Protein AF-D1YG85-F1 (afdb_monomer)

Sequence (231 aa):
MQYRIYQIDQQIPNYRRTKFLIPDICPNCGKINNPQSSIEGHTHYSGFKIIYMRHHCPSCQKDHWSIQKVFPDSDDSDPQLLTYTPSSSLRQFEKRISDFSPRFVDMYHQAEQAENNGNIELAGIGYRAAEEILIKDFAVKFSSDDVEKVSKYTLNSAIGHYFKDSDALGVSADVVRINGNDYAHWNRPQNFDTNQKLQELKAYLDIFISQINVKLMIKNPPVSRNHKSNK

Solvent-accessible surface area (backbone atoms only — not comparable to full-atom values): 12910 Å² total; per-residue (Å²): 138,66,64,44,81,43,75,49,84,42,97,43,91,62,32,35,74,32,53,40,77,44,56,44,43,30,29,85,69,43,43,83,41,77,48,59,70,48,77,79,47,73,50,83,52,96,78,34,33,40,38,37,32,43,30,40,30,79,88,74,78,46,76,35,36,38,35,31,41,34,41,36,68,90,45,92,61,76,53,43,78,75,47,51,40,58,75,48,51,48,86,80,70,59,67,67,54,44,73,70,35,52,66,25,51,53,36,35,47,53,12,51,50,28,41,66,71,67,38,53,49,59,15,33,39,26,44,34,53,15,50,49,44,45,52,49,52,49,41,48,73,73,49,95,52,51,65,72,62,56,66,72,44,50,66,69,54,42,42,61,66,78,24,67,94,33,66,73,49,30,54,20,47,47,48,20,53,53,52,20,44,54,49,73,44,89,85,60,65,95,82,67,51,70,64,63,46,45,53,52,26,50,54,28,44,50,50,30,54,51,53,51,50,50,52,56,44,68,77,57,57,98,68,82,85,82,78,77,76,83,126

Structure (mmCIF, N/CA/C/O backbone):
data_AF-D1YG85-F1
#
_entry.id   AF-D1YG85-F1
#
loop_
_atom_site.group_PDB
_atom_site.id
_atom_site.type_symbol
_atom_site.label_atom_id
_atom_site.label_alt_id
_atom_site.label_comp_id
_atom_site.label_asym_id
_atom_site.label_entity_id
_atom_site.label_seq_id
_atom_site.pdbx_PDB_ins_code
_atom_site.Cartn_x
_atom_site.Cartn_y
_atom_site.Cartn_z
_atom_site.occupancy
_atom_site.B_iso_or_equiv
_atom_site.auth_seq_id
_atom_site.auth_comp_id
_atom_site.auth_asym_id
_atom_site.auth_atom_id
_atom_site.pdbx_PDB_model_num
ATOM 1 N N . MET A 1 1 ? 12.802 -1.183 -6.375 1.00 54.94 1 MET A N 1
ATOM 2 C CA . MET A 1 1 ? 12.524 -2.632 -6.480 1.00 54.94 1 MET A CA 1
ATOM 3 C C . MET A 1 1 ? 13.832 -3.346 -6.793 1.00 54.94 1 MET A C 1
ATOM 5 O O . MET A 1 1 ? 14.577 -2.832 -7.617 1.00 54.94 1 MET A O 1
ATOM 9 N N . GLN A 1 2 ? 14.153 -4.433 -6.086 1.00 65.19 2 GLN A N 1
ATOM 10 C CA . GLN A 1 2 ? 15.345 -5.248 -6.357 1.00 65.19 2 GLN A CA 1
ATOM 11 C C . GLN A 1 2 ? 15.004 -6.327 -7.398 1.00 65.19 2 GLN A C 1
ATOM 13 O O . GLN A 1 2 ? 13.880 -6.844 -7.419 1.00 65.19 2 GLN A O 1
ATOM 18 N N . TYR A 1 3 ? 15.955 -6.609 -8.286 1.00 75.56 3 TYR A N 1
ATOM 19 C CA . TYR A 1 3 ? 15.836 -7.611 -9.340 1.00 75.56 3 TYR A CA 1
ATOM 20 C C . TYR A 1 3 ? 17.088 -8.481 -9.345 1.00 75.56 3 TYR A C 1
ATOM 22 O O . TYR A 1 3 ? 18.191 -7.993 -9.086 1.00 75.56 3 TYR A O 1
ATOM 30 N N . ARG A 1 4 ? 16.929 -9.744 -9.743 1.00 76.62 4 ARG A N 1
ATOM 31 C CA . ARG A 1 4 ? 18.048 -10.636 -10.060 1.00 76.62 4 ARG A CA 1
ATOM 32 C C . ARG A 1 4 ? 18.248 -10.730 -11.559 1.00 76.62 4 ARG A C 1
ATOM 34 O O . ARG A 1 4 ? 17.283 -10.808 -12.321 1.00 76.62 4 ARG A O 1
ATOM 41 N N . ILE A 1 5 ? 19.517 -10.773 -11.948 1.00 75.31 5 ILE A N 1
ATOM 42 C CA . ILE A 1 5 ? 19.931 -11.072 -13.311 1.00 75.31 5 ILE A CA 1
ATOM 43 C C . ILE A 1 5 ? 19.952 -12.592 -13.475 1.00 75.31 5 ILE A C 1
ATOM 45 O O . ILE A 1 5 ? 20.706 -13.284 -12.794 1.00 75.31 5 ILE A O 1
ATOM 49 N N . TYR A 1 6 ? 19.141 -13.100 -14.394 1.00 71.75 6 TYR A N 1
ATOM 50 C CA . TYR A 1 6 ? 19.152 -14.495 -14.818 1.00 71.75 6 TYR A CA 1
ATOM 51 C C . TYR A 1 6 ? 19.688 -14.580 -16.239 1.00 71.75 6 TYR A C 1
ATOM 53 O O . TYR A 1 6 ? 19.194 -13.889 -17.124 1.00 71.75 6 TYR A O 1
ATOM 61 N N . GLN A 1 7 ? 20.674 -15.440 -16.475 1.00 64.06 7 GLN A N 1
ATOM 62 C CA . GLN A 1 7 ? 21.086 -15.786 -17.830 1.00 64.06 7 GLN A CA 1
ATOM 63 C C . GLN A 1 7 ? 20.310 -17.028 -18.258 1.00 64.06 7 GLN A C 1
ATOM 65 O O . GLN A 1 7 ? 20.348 -18.050 -17.573 1.00 64.06 7 GLN A O 1
ATOM 70 N N . ILE A 1 8 ? 19.583 -16.925 -19.366 1.00 65.38 8 ILE A N 1
ATOM 71 C CA . ILE A 1 8 ? 18.883 -18.063 -19.962 1.00 65.38 8 ILE A CA 1
ATOM 72 C C . ILE A 1 8 ? 19.527 -18.306 -21.317 1.00 65.38 8 ILE A C 1
ATOM 74 O O . ILE A 1 8 ? 19.530 -17.411 -22.163 1.00 65.38 8 ILE A O 1
ATOM 78 N N . ASP A 1 9 ? 20.053 -19.513 -21.519 1.00 59.09 9 ASP A N 1
ATOM 79 C CA . ASP A 1 9 ? 20.598 -19.898 -22.814 1.00 59.09 9 ASP A CA 1
ATOM 80 C C . ASP A 1 9 ? 19.460 -20.028 -23.826 1.00 59.09 9 ASP A C 1
ATOM 82 O O . ASP A 1 9 ? 18.568 -20.871 -23.701 1.00 59.09 9 ASP A O 1
ATOM 86 N N . GLN A 1 10 ? 19.477 -19.160 -24.833 1.00 63.84 10 GLN A N 1
ATOM 87 C CA . GLN A 1 10 ? 18.454 -19.146 -25.870 1.00 63.84 10 GLN A CA 1
ATOM 88 C C . GLN A 1 10 ? 18.936 -19.804 -27.153 1.00 63.84 10 GLN A C 1
ATOM 90 O O . GLN A 1 10 ? 20.078 -19.633 -27.580 1.00 63.84 10 GLN A O 1
ATOM 95 N N . GLN A 1 11 ? 18.005 -20.426 -27.875 1.00 62.31 11 GLN A N 1
ATOM 96 C CA . GLN A 1 11 ? 18.212 -20.820 -29.271 1.00 62.31 11 GLN A CA 1
ATOM 97 C C . GLN A 1 11 ? 17.954 -19.658 -30.251 1.00 62.31 11 GLN A C 1
ATOM 99 O O . GLN A 1 11 ? 17.490 -19.870 -31.368 1.00 62.31 11 GLN A O 1
ATOM 104 N N . ILE A 1 12 ? 18.234 -18.413 -29.849 1.00 64.12 12 ILE A N 1
ATOM 105 C CA . ILE A 1 12 ? 18.092 -17.233 -30.709 1.00 64.12 12 ILE A CA 1
ATOM 106 C C . ILE A 1 12 ? 19.484 -16.815 -31.218 1.00 64.12 12 ILE A C 1
ATOM 108 O O . ILE A 1 12 ? 20.363 -16.511 -30.407 1.00 64.12 12 ILE A O 1
ATOM 112 N N . PRO A 1 13 ? 19.725 -16.776 -32.546 1.00 65.38 13 PRO A N 1
ATOM 113 C CA . PRO A 1 13 ? 20.991 -16.299 -33.105 1.00 65.38 13 PRO A CA 1
ATOM 114 C C . PRO A 1 13 ? 21.326 -14.881 -32.617 1.00 65.38 13 PRO A C 1
ATOM 116 O O . PRO A 1 13 ? 20.460 -14.008 -32.648 1.00 65.38 13 PRO A O 1
ATOM 119 N N . ASN A 1 14 ? 22.573 -14.665 -32.183 1.00 71.12 14 ASN A N 1
ATOM 120 C CA . ASN A 1 14 ? 23.110 -13.417 -31.608 1.00 71.12 14 ASN A CA 1
ATOM 121 C C . ASN A 1 14 ? 22.536 -12.989 -30.243 1.00 71.12 14 ASN A C 1
ATOM 123 O O . ASN A 1 14 ? 22.836 -11.888 -29.802 1.00 71.12 14 ASN A O 1
ATOM 127 N N . TYR A 1 15 ? 21.718 -13.819 -29.592 1.00 76.38 15 TYR A N 1
ATOM 128 C CA . TYR A 1 15 ? 21.115 -13.551 -28.275 1.00 76.38 15 TYR A CA 1
ATOM 129 C C . TYR A 1 15 ? 21.233 -14.784 -27.361 1.00 76.38 15 TYR A C 1
ATOM 131 O O . TYR A 1 15 ? 20.365 -15.062 -26.530 1.00 76.38 15 TYR A O 1
ATOM 139 N N . ARG A 1 16 ? 22.282 -15.591 -27.546 1.00 69.81 16 ARG A N 1
ATOM 140 C CA . ARG A 1 16 ? 22.412 -16.891 -26.878 1.00 69.81 16 ARG A CA 1
ATOM 141 C C . ARG A 1 16 ? 22.640 -16.736 -25.384 1.00 69.81 16 ARG A C 1
ATOM 143 O O . ARG A 1 16 ? 22.150 -17.570 -24.639 1.00 69.81 16 ARG A O 1
ATOM 150 N N . ARG A 1 17 ? 23.329 -15.674 -24.954 1.00 71.69 17 ARG A N 1
ATOM 151 C CA . ARG A 1 17 ? 23.658 -15.389 -23.548 1.00 71.69 17 ARG A CA 1
ATOM 152 C C . ARG A 1 17 ? 22.824 -14.233 -2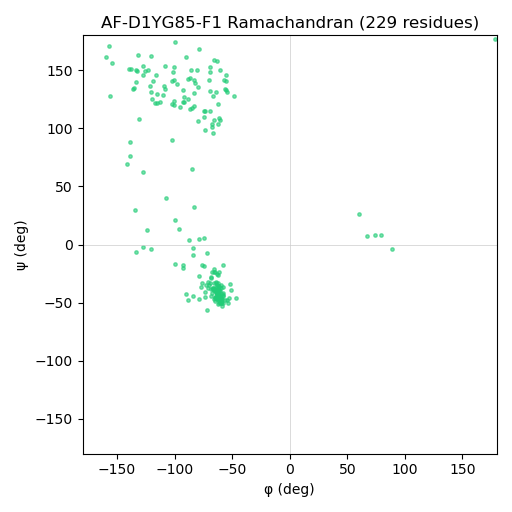3.001 1.00 71.69 17 ARG A C 1
ATOM 154 O O . ARG A 1 17 ? 23.319 -13.390 -22.255 1.00 71.69 17 ARG A O 1
ATOM 161 N N . THR A 1 18 ? 21.545 -14.184 -23.371 1.00 73.94 18 THR A N 1
ATOM 162 C CA . THR A 1 18 ? 20.678 -13.085 -22.945 1.00 73.94 18 THR A CA 1
ATOM 163 C C . THR A 1 18 ? 20.448 -13.123 -21.436 1.00 73.94 18 THR A C 1
ATOM 165 O O . THR A 1 18 ? 20.029 -14.133 -20.862 1.00 73.94 18 THR A O 1
ATOM 168 N N . LYS A 1 19 ? 20.709 -11.983 -20.800 1.00 82.50 19 LYS A N 1
ATOM 169 C CA . LYS A 1 19 ? 20.377 -11.704 -19.406 1.00 82.50 19 LYS A CA 1
ATOM 170 C C . LYS A 1 19 ? 18.948 -11.163 -19.301 1.00 82.50 19 LYS A C 1
ATOM 172 O O . LYS A 1 19 ? 18.522 -10.363 -20.130 1.00 82.50 19 LYS A O 1
ATOM 177 N N . PHE A 1 20 ? 18.249 -11.542 -18.240 1.00 86.44 20 PHE A N 1
ATOM 178 C CA . PHE A 1 20 ? 16.895 -11.107 -17.904 1.00 86.44 20 PHE A CA 1
ATOM 179 C C . PHE A 1 20 ? 16.838 -10.577 -16.482 1.00 86.44 20 PHE A C 1
ATOM 181 O O . PHE A 1 20 ? 17.497 -11.106 -15.590 1.00 86.44 20 PHE A O 1
ATOM 188 N N . LEU A 1 21 ? 16.000 -9.572 -16.265 1.00 88.75 21 LEU A N 1
ATOM 189 C CA . LEU A 1 21 ? 15.676 -9.033 -14.954 1.00 88.75 21 LEU A CA 1
ATOM 190 C C . LEU A 1 21 ? 14.393 -9.683 -14.444 1.00 88.75 21 LEU A C 1
ATOM 192 O O . LEU A 1 21 ? 13.332 -9.542 -15.050 1.00 88.75 21 LEU A O 1
ATOM 196 N N . ILE A 1 22 ? 14.477 -10.391 -13.322 1.00 88.00 22 ILE A N 1
ATOM 197 C CA . ILE A 1 22 ? 13.309 -10.980 -12.655 1.00 88.00 22 ILE A CA 1
ATOM 198 C C . ILE A 1 22 ? 13.142 -10.307 -11.285 1.00 88.00 22 ILE A C 1
ATOM 200 O O . ILE A 1 22 ? 14.122 -10.237 -10.538 1.0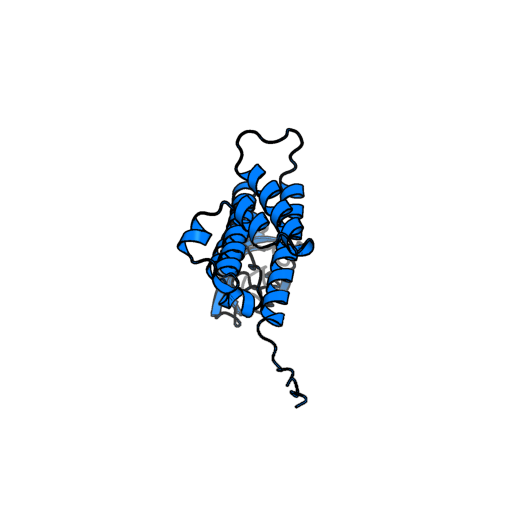0 88.00 22 ILE A O 1
ATOM 204 N N . PRO A 1 23 ? 11.937 -9.807 -10.933 1.00 84.38 23 PRO A N 1
ATOM 205 C CA . PRO A 1 23 ? 11.672 -9.231 -9.613 1.00 84.38 23 PRO A CA 1
ATOM 206 C C . PRO A 1 23 ? 11.985 -10.217 -8.491 1.00 84.38 23 PRO A C 1
ATOM 208 O O . PRO A 1 23 ? 11.535 -11.359 -8.560 1.00 84.38 23 PRO A O 1
ATOM 211 N N . ASP A 1 24 ? 12.688 -9.765 -7.448 1.00 85.88 24 ASP A N 1
ATOM 212 C CA . ASP A 1 24 ? 13.032 -10.578 -6.267 1.00 85.88 24 ASP A CA 1
ATOM 213 C C . ASP A 1 24 ? 11.823 -10.994 -5.432 1.00 85.88 24 ASP A C 1
ATOM 215 O O . ASP A 1 24 ? 11.872 -11.972 -4.687 1.00 85.88 24 ASP A O 1
ATOM 219 N N . ILE A 1 25 ? 10.735 -10.237 -5.545 1.00 85.12 25 ILE A N 1
ATOM 220 C CA . ILE A 1 25 ? 9.479 -10.464 -4.847 1.00 85.12 25 ILE A CA 1
ATOM 221 C C . ILE A 1 25 ? 8.387 -10.661 -5.892 1.00 85.12 25 ILE A C 1
ATOM 223 O O . ILE A 1 25 ? 8.276 -9.885 -6.840 1.00 85.12 25 ILE A O 1
ATOM 227 N N . CYS A 1 26 ? 7.588 -11.715 -5.728 1.00 86.38 26 CYS A N 1
ATOM 228 C CA . CYS A 1 26 ? 6.493 -12.019 -6.629 1.00 86.38 26 CYS A CA 1
ATOM 229 C C . CYS A 1 26 ? 5.486 -10.864 -6.591 1.00 86.38 26 CYS A C 1
ATOM 231 O O . CYS A 1 26 ? 4.910 -10.608 -5.526 1.00 86.38 26 CYS A O 1
ATOM 233 N N . PRO A 1 27 ? 5.202 -10.217 -7.731 1.00 83.38 27 PRO A N 1
ATOM 234 C CA . PRO A 1 27 ? 4.259 -9.111 -7.752 1.00 83.38 27 PRO A CA 1
ATOM 235 C C . PRO A 1 27 ? 2.829 -9.541 -7.389 1.00 83.38 27 PRO A C 1
ATOM 237 O O . PRO A 1 27 ? 2.056 -8.752 -6.875 1.00 83.38 27 PRO A O 1
ATOM 240 N N . ASN A 1 28 ? 2.465 -10.813 -7.571 1.00 82.75 28 ASN A N 1
ATOM 241 C CA . ASN A 1 28 ? 1.125 -11.288 -7.212 1.00 82.75 28 ASN A CA 1
ATOM 242 C C . ASN A 1 28 ? 0.903 -11.483 -5.708 1.00 82.75 28 ASN A C 1
ATOM 244 O O . ASN A 1 28 ? -0.229 -11.376 -5.245 1.00 82.75 28 ASN A O 1
ATOM 248 N N . CYS A 1 29 ? 1.930 -11.885 -4.955 1.00 78.94 29 CYS A N 1
ATOM 249 C CA . CYS A 1 29 ? 1.730 -12.343 -3.576 1.00 78.94 29 CYS A CA 1
ATOM 250 C C . CYS A 1 29 ? 2.697 -11.762 -2.554 1.00 78.94 29 CYS A C 1
ATOM 252 O O . CYS A 1 29 ? 2.527 -12.044 -1.375 1.00 78.94 29 CYS A O 1
ATOM 254 N N . GLY A 1 30 ? 3.718 -11.008 -2.962 1.00 76.19 30 GLY A N 1
ATOM 255 C CA . GLY A 1 30 ? 4.657 -10.376 -2.034 1.00 76.19 30 GLY A CA 1
ATOM 256 C C . GLY A 1 30 ? 5.667 -11.318 -1.368 1.00 76.19 30 GLY A C 1
ATOM 257 O O . GLY A 1 30 ? 6.380 -10.898 -0.465 1.00 76.19 30 GLY A O 1
ATOM 258 N N . LYS A 1 31 ? 5.752 -12.590 -1.784 1.00 81.19 31 LYS A N 1
ATOM 259 C CA . LYS A 1 31 ? 6.766 -13.550 -1.301 1.00 81.19 31 LYS A CA 1
ATOM 260 C C . LYS A 1 31 ? 8.024 -13.505 -2.166 1.00 81.19 31 LYS A C 1
ATOM 262 O O . LYS A 1 31 ? 7.950 -13.076 -3.314 1.00 81.19 31 LYS A O 1
ATOM 267 N N . ILE A 1 32 ? 9.145 -14.014 -1.644 1.00 84.94 32 ILE A N 1
ATOM 268 C CA . ILE A 1 32 ? 10.381 -14.218 -2.422 1.00 84.94 32 ILE A CA 1
ATOM 269 C C . ILE A 1 32 ? 10.046 -14.941 -3.728 1.00 84.94 32 ILE A C 1
ATOM 271 O O . ILE A 1 32 ? 9.379 -15.978 -3.729 1.00 84.94 32 ILE A O 1
ATOM 275 N N . ASN A 1 33 ? 10.493 -14.365 -4.835 1.00 86.31 33 ASN A N 1
ATOM 276 C CA . ASN A 1 33 ? 10.203 -14.843 -6.166 1.00 86.31 33 ASN A CA 1
ATOM 277 C C . ASN A 1 33 ? 11.284 -15.816 -6.628 1.00 86.31 33 ASN A C 1
ATOM 279 O O . ASN A 1 33 ? 12.471 -15.499 -6.634 1.00 86.31 33 ASN A O 1
ATOM 283 N N . ASN A 1 34 ? 10.854 -16.993 -7.062 1.00 89.31 34 ASN A N 1
ATOM 284 C CA . ASN A 1 34 ? 11.683 -17.912 -7.831 1.00 89.31 34 ASN A CA 1
ATOM 285 C C . ASN A 1 34 ? 10.800 -18.564 -8.903 1.00 89.31 34 ASN A C 1
ATOM 287 O O . ASN A 1 34 ? 10.391 -19.719 -8.744 1.00 89.31 34 ASN A O 1
ATOM 291 N N . PRO A 1 35 ? 10.365 -17.787 -9.910 1.00 91.50 35 PRO A N 1
ATOM 292 C CA . PRO A 1 35 ? 9.325 -18.223 -10.820 1.00 91.50 35 PRO A CA 1
ATOM 293 C C . PRO A 1 35 ? 9.881 -19.141 -11.909 1.00 91.50 35 PRO A C 1
ATOM 295 O O . PRO A 1 35 ? 11.011 -18.975 -12.374 1.00 91.50 35 PRO A O 1
ATOM 298 N N . GLN A 1 36 ? 9.044 -20.056 -12.395 1.00 93.00 36 GLN A N 1
ATOM 299 C CA . GLN A 1 36 ? 9.308 -20.732 -13.665 1.00 93.00 36 GLN A CA 1
ATOM 300 C C . GLN A 1 36 ? 9.037 -19.735 -14.791 1.00 93.00 36 GLN A C 1
ATOM 302 O O . GLN A 1 36 ? 7.909 -19.270 -14.947 1.00 93.00 36 GLN A O 1
ATOM 307 N N . SER A 1 37 ? 10.078 -19.357 -15.530 1.00 91.75 37 SER A N 1
ATOM 308 C CA . SER A 1 37 ? 9.998 -18.277 -16.516 1.00 91.75 37 SER A CA 1
ATOM 309 C C . SER A 1 37 ? 10.063 -18.813 -17.940 1.00 91.75 37 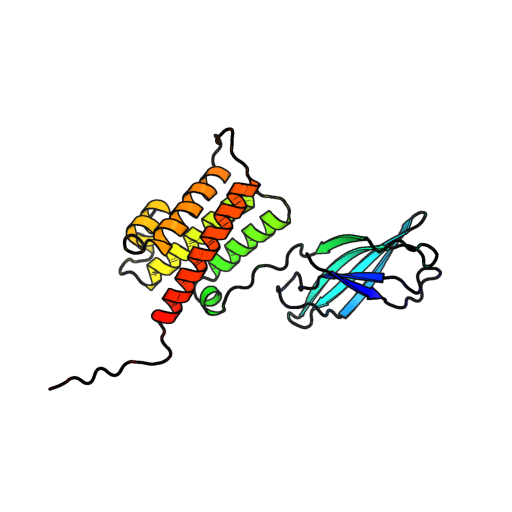SER A C 1
ATOM 311 O O . SER A 1 37 ? 10.901 -19.659 -18.246 1.00 91.75 37 SER A O 1
ATOM 313 N N . SER A 1 38 ? 9.207 -18.292 -18.813 1.00 90.88 38 SER A N 1
ATOM 314 C CA . SER A 1 38 ? 9.175 -18.612 -20.239 1.00 90.88 38 SER A CA 1
ATOM 315 C C . SER A 1 38 ? 9.068 -17.344 -21.078 1.00 90.88 38 SER A C 1
ATOM 317 O O . SER A 1 38 ? 8.533 -16.322 -20.647 1.00 90.88 38 SER A O 1
ATOM 319 N N . ILE A 1 39 ? 9.624 -17.402 -22.285 1.00 91.25 39 ILE A N 1
ATOM 320 C CA . ILE A 1 39 ? 9.503 -16.334 -23.274 1.00 91.25 39 ILE A CA 1
ATOM 321 C C . ILE A 1 39 ? 8.295 -16.651 -24.133 1.00 91.25 39 ILE A C 1
ATOM 323 O O . ILE A 1 39 ? 8.245 -17.705 -24.759 1.00 91.25 39 ILE A O 1
ATOM 327 N N . GLU A 1 40 ? 7.354 -15.722 -24.175 1.00 93.31 40 GLU A N 1
ATOM 328 C CA . GLU A 1 40 ? 6.101 -15.885 -24.912 1.00 93.31 40 GLU A CA 1
ATOM 329 C C . GLU A 1 40 ? 6.154 -15.176 -26.273 1.00 93.31 40 GLU A C 1
ATOM 331 O O . GLU A 1 40 ? 5.370 -15.469 -27.171 1.00 93.31 40 GLU A O 1
ATOM 336 N N . GLY A 1 41 ? 7.113 -14.264 -26.471 1.00 91.56 41 GLY A N 1
ATOM 337 C CA . GLY A 1 41 ? 7.349 -13.633 -27.766 1.00 91.56 41 GLY A CA 1
ATOM 338 C C . GLY A 1 41 ? 8.460 -12.589 -27.744 1.00 91.56 41 GLY A C 1
ATOM 339 O O . GLY A 1 41 ? 9.027 -12.276 -26.694 1.00 91.56 41 GLY A O 1
ATOM 340 N N . HIS A 1 42 ? 8.754 -12.023 -28.916 1.00 92.50 42 HIS A N 1
ATOM 341 C CA . HIS A 1 42 ? 9.685 -10.908 -29.041 1.00 92.50 42 HIS A CA 1
ATOM 342 C C . HIS A 1 42 ? 9.422 -10.034 -30.269 1.00 92.50 42 HIS A C 1
ATOM 344 O O . HIS A 1 42 ? 8.914 -10.510 -31.282 1.00 92.50 42 HIS A O 1
ATOM 350 N N . THR A 1 43 ? 9.866 -8.781 -30.194 1.00 93.12 43 THR A N 1
ATOM 351 C CA . THR A 1 43 ? 9.896 -7.827 -31.310 1.00 93.12 43 THR A CA 1
ATOM 352 C C . THR A 1 43 ? 11.330 -7.366 -31.545 1.00 93.12 43 THR A C 1
ATOM 354 O O . THR A 1 43 ? 12.071 -7.102 -30.594 1.00 93.12 43 THR A O 1
ATOM 357 N N . HIS A 1 44 ? 11.748 -7.294 -32.808 1.00 90.88 44 HIS A N 1
ATOM 358 C CA . HIS A 1 44 ? 13.108 -6.914 -33.183 1.00 90.88 44 HIS A CA 1
ATOM 359 C C . HIS A 1 44 ? 13.206 -5.439 -33.576 1.00 90.88 44 HIS A C 1
ATOM 361 O O . HIS A 1 44 ? 12.360 -4.928 -34.304 1.00 90.88 44 HIS A O 1
ATOM 367 N N . TYR A 1 45 ? 14.275 -4.789 -33.121 1.00 89.69 45 TYR A N 1
ATOM 368 C CA . TYR A 1 45 ? 14.632 -3.417 -33.455 1.00 89.69 45 TYR A CA 1
ATOM 369 C C . TYR A 1 45 ? 16.108 -3.352 -33.858 1.00 89.69 45 TYR A C 1
ATOM 371 O O . TYR A 1 45 ? 16.896 -4.249 -33.549 1.00 89.69 45 TYR A O 1
ATOM 379 N N . SER A 1 46 ? 16.504 -2.265 -34.522 1.00 87.56 46 SER A N 1
ATOM 380 C CA . SER A 1 46 ? 17.913 -2.024 -34.836 1.00 87.56 46 SER A CA 1
ATOM 381 C C . SER A 1 46 ? 18.726 -1.918 -33.540 1.00 87.56 46 SER A C 1
ATOM 383 O O . SER A 1 46 ? 18.588 -0.948 -32.797 1.00 87.56 46 SER A O 1
ATOM 385 N N . GLY A 1 47 ? 19.550 -2.931 -33.264 1.00 86.75 47 GLY A N 1
ATOM 386 C CA . GLY A 1 47 ? 20.447 -2.984 -32.104 1.00 86.75 47 GLY A CA 1
ATOM 387 C C . GLY A 1 47 ? 19.868 -3.594 -30.821 1.00 86.75 47 GLY A C 1
ATOM 388 O O . GLY A 1 47 ? 20.611 -3.743 -29.861 1.00 86.75 47 GLY A O 1
ATOM 389 N N . PHE A 1 48 ? 18.586 -3.976 -30.767 1.00 91.62 48 PHE A N 1
ATOM 390 C CA . PHE A 1 48 ? 18.010 -4.622 -29.576 1.00 91.62 48 PHE A CA 1
ATOM 391 C C . PHE A 1 48 ? 16.756 -5.452 -29.889 1.00 91.62 48 PHE A C 1
ATOM 393 O O . PHE A 1 48 ? 16.188 -5.402 -30.984 1.00 91.62 48 PHE A O 1
ATOM 400 N N . LYS A 1 49 ? 16.281 -6.212 -28.901 1.00 93.00 49 LYS A N 1
ATOM 401 C CA . LYS A 1 49 ? 14.970 -6.874 -28.921 1.00 93.00 49 LYS A CA 1
ATOM 402 C C . LYS A 1 49 ? 14.136 -6.456 -27.722 1.00 93.00 49 LYS A C 1
ATOM 404 O O . LYS A 1 49 ? 14.672 -6.172 -26.656 1.00 93.00 49 LYS A O 1
ATOM 409 N N . ILE A 1 50 ? 12.822 -6.452 -27.900 1.00 94.69 50 ILE A N 1
ATOM 410 C CA . ILE A 1 50 ? 11.862 -6.423 -26.797 1.00 94.69 50 ILE A CA 1
ATOM 411 C C . ILE A 1 50 ? 11.350 -7.847 -26.601 1.00 94.69 50 ILE A C 1
ATOM 413 O O . ILE A 1 50 ? 10.857 -8.442 -27.554 1.00 94.69 50 ILE A O 1
ATOM 417 N N . ILE A 1 51 ? 11.484 -8.390 -25.394 1.00 93.12 51 ILE A N 1
ATOM 418 C CA . ILE A 1 51 ? 11.060 -9.742 -25.016 1.00 93.12 51 ILE A CA 1
ATOM 419 C C . ILE A 1 51 ? 9.835 -9.649 -24.106 1.00 93.12 51 ILE A C 1
ATOM 421 O O . ILE A 1 51 ? 9.839 -8.867 -23.154 1.00 93.12 51 ILE A O 1
ATOM 425 N N . TYR A 1 52 ? 8.820 -10.470 -24.378 1.00 93.81 52 TYR A N 1
ATOM 426 C CA . TYR A 1 52 ? 7.652 -10.664 -23.517 1.00 93.81 52 TYR A CA 1
ATOM 427 C C . TYR A 1 52 ? 7.833 -11.965 -22.733 1.00 93.81 52 TYR A C 1
ATOM 429 O O . TYR A 1 52 ? 7.982 -13.035 -23.330 1.00 93.81 52 TYR A O 1
ATOM 437 N N . MET A 1 53 ? 7.843 -11.882 -21.406 1.00 93.00 53 MET A N 1
ATOM 438 C CA . MET A 1 53 ? 8.065 -13.028 -20.528 1.00 93.00 53 MET A CA 1
ATOM 439 C C . MET A 1 53 ? 6.867 -13.290 -19.630 1.00 93.00 53 MET A C 1
ATOM 441 O O . MET A 1 53 ? 6.284 -12.360 -19.066 1.00 93.00 53 MET A O 1
ATOM 445 N N . ARG A 1 54 ? 6.572 -14.573 -19.441 1.00 94.25 54 ARG A N 1
ATOM 446 C CA . ARG A 1 54 ? 5.682 -15.086 -18.404 1.00 94.25 54 ARG A CA 1
ATOM 447 C C . ARG A 1 54 ? 6.518 -15.665 -17.271 1.00 94.25 54 ARG A C 1
ATOM 449 O O . ARG A 1 54 ? 7.523 -16.333 -17.504 1.00 94.25 54 ARG A O 1
ATOM 456 N N . HIS A 1 55 ? 6.076 -15.437 -16.045 1.00 93.44 55 HIS A N 1
ATOM 457 C CA . HIS A 1 55 ? 6.710 -15.912 -14.826 1.00 93.44 55 HIS A CA 1
ATOM 458 C C . HIS A 1 55 ? 5.658 -16.571 -13.931 1.00 93.44 55 HIS A C 1
ATOM 460 O O . HIS A 1 55 ? 4.819 -15.896 -13.331 1.00 93.44 55 HIS A O 1
ATOM 466 N N . HIS A 1 56 ? 5.705 -17.895 -13.823 1.00 94.81 56 HIS A N 1
ATOM 467 C CA . HIS A 1 56 ? 4.787 -18.652 -12.984 1.00 94.81 56 HIS A CA 1
ATOM 468 C C . HIS A 1 56 ? 5.311 -18.737 -11.547 1.00 94.81 56 HIS A C 1
ATOM 470 O O . HIS A 1 56 ? 6.372 -19.318 -11.296 1.00 94.81 56 HIS A O 1
ATOM 476 N N . CYS A 1 57 ? 4.582 -18.160 -10.586 1.00 92.50 57 CYS A N 1
ATOM 477 C CA . CYS A 1 57 ? 5.002 -18.139 -9.186 1.00 92.50 57 CYS A CA 1
ATOM 478 C C . CYS A 1 57 ? 4.588 -19.425 -8.443 1.00 92.50 57 CYS A C 1
ATOM 480 O O . CYS A 1 57 ? 3.392 -19.616 -8.195 1.00 92.50 57 CYS A O 1
ATOM 482 N N . PRO A 1 58 ? 5.533 -20.243 -7.935 1.00 92.38 58 PRO A N 1
ATOM 483 C CA . PRO A 1 58 ? 5.194 -21.479 -7.227 1.00 92.38 58 PRO A CA 1
ATOM 484 C C . PRO A 1 58 ? 4.491 -21.236 -5.880 1.00 92.38 58 PRO A C 1
ATOM 486 O O . PRO A 1 58 ? 3.764 -22.096 -5.391 1.00 92.38 58 PRO A O 1
ATOM 489 N N . SER A 1 59 ? 4.667 -20.065 -5.257 1.00 88.31 59 SER A N 1
ATOM 490 C CA . SER A 1 59 ? 4.088 -19.785 -3.936 1.00 88.31 59 SER A CA 1
ATOM 491 C C . SER A 1 59 ? 2.607 -19.415 -3.957 1.00 88.31 59 SER A C 1
ATOM 493 O O . SER A 1 59 ? 1.938 -19.577 -2.939 1.00 88.31 59 SER A O 1
ATOM 495 N N . CYS A 1 60 ? 2.111 -18.855 -5.061 1.00 84.75 60 CYS A N 1
ATOM 496 C CA . CYS A 1 60 ? 0.712 -18.428 -5.180 1.00 84.75 60 CYS A CA 1
ATOM 497 C C . CYS A 1 60 ? -0.004 -18.992 -6.407 1.00 84.75 60 CYS A C 1
ATOM 499 O O . CYS A 1 60 ? -1.195 -18.741 -6.551 1.00 84.75 60 CYS A O 1
ATOM 501 N N . GLN A 1 61 ? 0.701 -19.752 -7.255 1.00 92.50 61 GLN A N 1
ATOM 502 C CA . GLN A 1 61 ? 0.156 -20.415 -8.443 1.00 92.50 61 GLN A CA 1
ATOM 503 C C . GLN A 1 61 ? -0.453 -19.433 -9.461 1.00 92.50 61 GLN A C 1
ATOM 505 O O . GLN A 1 61 ? -1.346 -19.789 -10.224 1.00 92.50 61 GLN A O 1
ATOM 510 N N . LYS A 1 62 ? 0.022 -18.180 -9.467 1.00 89.31 62 LYS A N 1
ATOM 511 C CA . LYS A 1 62 ? -0.396 -17.125 -10.401 1.00 89.31 62 LYS A CA 1
ATOM 512 C C . LYS A 1 62 ? 0.771 -16.691 -11.276 1.00 89.31 62 LYS A C 1
ATOM 514 O O . LYS A 1 62 ? 1.908 -16.604 -10.800 1.00 89.31 62 LYS A O 1
ATOM 519 N N . ASP A 1 63 ? 0.453 -16.348 -12.517 1.00 93.62 63 ASP A N 1
ATOM 520 C CA . ASP A 1 63 ? 1.407 -15.788 -13.466 1.00 93.62 63 ASP A CA 1
ATOM 521 C C . ASP A 1 63 ? 1.571 -14.285 -13.243 1.00 93.62 63 ASP A C 1
ATOM 523 O O . ASP A 1 63 ? 0.605 -13.561 -12.995 1.00 93.62 63 ASP A O 1
ATOM 527 N N . HIS A 1 64 ? 2.806 -13.812 -13.328 1.00 91.12 64 HIS A N 1
ATOM 528 C CA . HIS A 1 64 ? 3.118 -12.408 -13.559 1.00 91.12 64 HIS A CA 1
ATOM 529 C C . HIS A 1 64 ? 3.933 -12.293 -14.847 1.00 91.12 64 HIS A C 1
ATOM 531 O O . HIS A 1 64 ? 4.491 -13.275 -15.335 1.00 91.12 64 HIS A O 1
ATOM 537 N N . TRP A 1 65 ? 3.997 -11.102 -15.418 1.00 93.31 65 TRP A N 1
ATOM 538 C CA . TRP A 1 65 ? 4.577 -10.876 -16.737 1.00 93.31 65 TRP A CA 1
ATOM 539 C C . TRP A 1 65 ? 5.624 -9.782 -16.675 1.00 93.31 65 TRP A C 1
ATOM 541 O O . TRP A 1 65 ? 5.549 -8.908 -15.813 1.00 93.31 65 TRP A O 1
ATOM 551 N N . SER A 1 66 ? 6.593 -9.819 -17.584 1.00 92.50 66 SER A N 1
ATOM 552 C CA . SER A 1 66 ? 7.519 -8.710 -17.793 1.00 92.50 66 SER A CA 1
ATOM 553 C C . SER A 1 66 ? 7.772 -8.452 -19.271 1.00 92.50 66 SER A C 1
ATOM 555 O O . SER A 1 66 ? 7.684 -9.351 -20.107 1.00 92.50 66 SER A O 1
ATOM 557 N N . ILE A 1 67 ? 8.071 -7.197 -19.585 1.00 93.50 67 ILE A N 1
ATOM 558 C CA . ILE A 1 67 ? 8.521 -6.757 -20.900 1.00 93.50 67 ILE A CA 1
ATOM 559 C C . ILE A 1 67 ? 9.903 -6.150 -20.718 1.00 93.50 67 ILE A C 1
ATOM 561 O O . ILE A 1 67 ? 10.084 -5.254 -19.891 1.00 93.50 67 ILE A O 1
ATOM 565 N N . GLN A 1 68 ? 10.879 -6.640 -21.475 1.00 93.69 68 GLN A N 1
ATOM 566 C CA . GLN A 1 68 ? 12.282 -6.279 -21.285 1.00 93.69 68 GLN A CA 1
ATOM 567 C C . GLN A 1 68 ? 12.948 -5.945 -22.609 1.00 93.69 68 GLN A C 1
ATOM 569 O O . GLN A 1 68 ? 12.728 -6.624 -23.609 1.00 93.69 68 GLN A O 1
ATOM 574 N N . LYS A 1 69 ? 13.794 -4.921 -22.605 1.00 94.12 69 LYS A N 1
ATOM 575 C CA . LYS A 1 69 ? 14.721 -4.619 -23.688 1.00 94.12 69 LYS A CA 1
ATOM 576 C C . LYS A 1 69 ? 16.018 -5.384 -23.446 1.00 94.12 69 LYS A C 1
ATOM 578 O O . LYS A 1 69 ? 16.619 -5.249 -22.385 1.00 94.12 69 LYS A O 1
ATOM 583 N N . VAL A 1 70 ? 16.445 -6.163 -24.430 1.0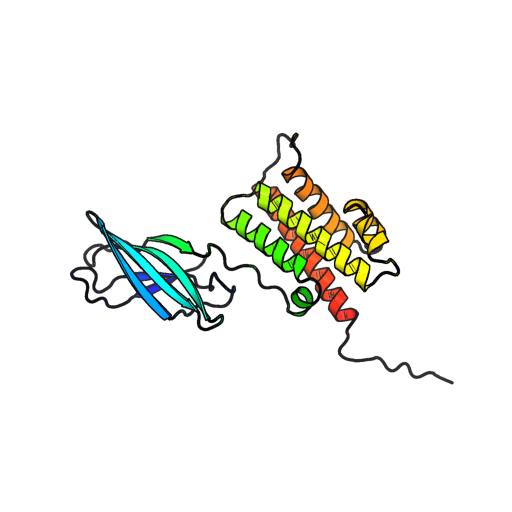0 91.88 70 VAL A N 1
ATOM 584 C CA . VAL A 1 70 ? 17.672 -6.965 -24.381 1.00 91.88 70 VAL A CA 1
ATOM 585 C C . VAL A 1 70 ? 18.560 -6.655 -25.580 1.00 91.88 70 VAL A C 1
ATOM 587 O O . VAL A 1 70 ? 18.061 -6.338 -26.664 1.00 91.88 70 VAL A O 1
ATOM 590 N N . PHE A 1 71 ? 19.868 -6.763 -25.385 1.00 90.12 71 PHE A N 1
ATOM 591 C CA . PHE A 1 71 ? 20.891 -6.426 -26.372 1.00 90.12 71 PHE A CA 1
ATOM 592 C C . PHE A 1 71 ? 21.559 -7.700 -26.917 1.00 90.12 71 PHE A C 1
ATOM 594 O O . PHE A 1 71 ? 21.492 -8.744 -26.261 1.00 90.12 71 PHE A O 1
ATOM 601 N N . PRO A 1 72 ? 22.106 -7.670 -28.146 1.00 87.81 72 PRO A N 1
ATOM 602 C CA . PRO A 1 72 ? 22.780 -8.826 -28.733 1.00 87.81 72 PRO A CA 1
ATOM 603 C C . PRO A 1 72 ? 24.055 -9.194 -27.961 1.00 87.81 72 PRO A C 1
ATOM 605 O O . PRO A 1 72 ? 24.663 -8.341 -27.336 1.00 87.81 72 PRO A O 1
ATOM 608 N N . ASP A 1 73 ? 24.521 -10.440 -28.093 1.00 84.25 73 ASP A N 1
ATOM 609 C CA . ASP A 1 73 ? 25.712 -10.972 -27.403 1.00 84.25 73 ASP A CA 1
ATOM 610 C C . ASP A 1 73 ? 27.010 -10.179 -27.685 1.00 84.25 73 ASP A C 1
ATOM 612 O O . ASP A 1 73 ? 28.005 -10.357 -26.988 1.00 84.25 73 ASP A O 1
ATOM 616 N N . SER A 1 74 ? 27.035 -9.370 -28.751 1.00 83.50 74 SER A N 1
ATOM 617 C CA . SER A 1 74 ? 28.151 -8.489 -29.118 1.00 83.50 74 SER A CA 1
ATOM 618 C C . SER A 1 74 ? 28.140 -7.138 -28.395 1.00 83.50 74 SER A C 1
ATOM 620 O O . SER A 1 74 ? 29.064 -6.352 -28.579 1.00 83.50 74 SER A O 1
ATOM 622 N N . ASP A 1 75 ? 27.064 -6.831 -27.676 1.00 82.38 75 ASP A N 1
ATOM 623 C CA . ASP A 1 75 ? 26.847 -5.590 -26.945 1.00 82.38 75 ASP A CA 1
ATOM 624 C C . ASP A 1 75 ? 26.845 -5.904 -25.442 1.00 82.38 75 ASP A C 1
ATOM 626 O O . ASP A 1 75 ? 26.061 -6.725 -24.968 1.00 82.38 75 ASP A O 1
ATOM 630 N N . ASP A 1 76 ? 27.736 -5.251 -24.695 1.00 82.62 76 ASP A N 1
ATOM 631 C CA . ASP A 1 76 ? 27.895 -5.454 -23.250 1.00 82.62 76 ASP A CA 1
ATOM 632 C C . ASP A 1 76 ? 26.820 -4.728 -22.413 1.00 82.62 76 ASP A C 1
ATOM 634 O O . ASP A 1 76 ? 26.878 -4.731 -21.180 1.00 82.62 76 ASP A O 1
ATOM 638 N N . SER A 1 77 ? 25.832 -4.099 -23.055 1.00 86.38 77 SER A N 1
ATOM 639 C CA . SER A 1 77 ? 24.730 -3.414 -22.381 1.00 86.38 77 SER A CA 1
ATOM 640 C C . SER A 1 77 ? 23.857 -4.376 -21.569 1.00 86.38 77 SER A C 1
ATOM 642 O O . SER A 1 77 ? 23.372 -5.398 -22.060 1.00 86.38 77 SER A O 1
ATOM 644 N N . ASP A 1 78 ? 23.581 -4.007 -20.318 1.00 86.62 78 ASP A N 1
ATOM 645 C CA . ASP A 1 78 ? 22.664 -4.762 -19.468 1.00 86.62 78 ASP A CA 1
ATOM 646 C C . ASP A 1 78 ? 21.206 -4.654 -19.959 1.00 86.62 78 ASP A C 1
ATOM 648 O O . ASP A 1 78 ? 20.792 -3.619 -20.498 1.00 86.62 78 ASP A O 1
ATOM 652 N N . PRO A 1 79 ? 20.387 -5.703 -19.756 1.00 89.62 79 PRO A N 1
ATOM 653 C CA . PRO A 1 79 ? 18.968 -5.666 -20.091 1.00 89.62 79 PRO A CA 1
ATOM 654 C C . PRO A 1 79 ? 18.239 -4.569 -19.305 1.00 89.62 79 PRO A C 1
ATOM 656 O O . PRO A 1 79 ? 18.585 -4.254 -18.166 1.00 89.62 79 PRO A O 1
ATOM 659 N N . GLN A 1 80 ? 17.176 -4.020 -19.891 1.00 90.38 80 GLN A N 1
ATOM 660 C CA . GLN A 1 80 ? 16.332 -3.009 -19.253 1.00 90.38 80 GLN A CA 1
ATOM 661 C C . GLN A 1 80 ? 14.914 -3.550 -19.083 1.00 90.38 80 GLN A C 1
ATOM 663 O O . GLN A 1 80 ? 14.249 -3.906 -20.056 1.00 90.38 80 GLN A O 1
ATOM 668 N N . LEU A 1 81 ? 14.426 -3.587 -17.845 1.00 89.31 81 LEU A N 1
ATOM 669 C CA . LEU A 1 81 ? 13.038 -3.923 -17.549 1.00 89.31 81 LEU A CA 1
ATOM 670 C C . LEU A 1 81 ? 12.168 -2.723 -17.923 1.00 89.31 81 LEU A C 1
ATOM 672 O O . LEU A 1 81 ? 12.297 -1.660 -17.322 1.00 89.31 81 LEU A O 1
ATOM 676 N N . LEU A 1 82 ? 11.300 -2.887 -18.920 1.00 89.56 82 LEU A N 1
ATOM 677 C CA . LEU A 1 82 ? 10.403 -1.824 -19.375 1.00 89.56 82 LEU A CA 1
ATOM 678 C C . LEU A 1 82 ? 9.139 -1.777 -18.517 1.00 89.56 82 LEU A C 1
ATOM 680 O O . LEU A 1 82 ? 8.695 -0.707 -18.116 1.00 89.56 82 LEU A O 1
ATOM 684 N N . THR A 1 83 ? 8.554 -2.941 -18.236 1.00 87.44 83 THR A N 1
ATOM 685 C CA . THR A 1 83 ? 7.405 -3.065 -17.336 1.00 87.44 83 THR A CA 1
ATOM 686 C C . THR A 1 83 ? 7.279 -4.491 -16.811 1.00 87.44 83 THR A C 1
ATOM 688 O O . THR A 1 83 ? 7.822 -5.434 -17.390 1.00 87.44 83 THR A O 1
ATOM 691 N N . TYR A 1 84 ? 6.546 -4.652 -15.720 1.00 87.12 84 TYR A N 1
ATOM 692 C CA . TYR A 1 84 ? 6.077 -5.933 -15.224 1.00 87.12 84 TYR A CA 1
ATOM 693 C C . TYR A 1 84 ? 4.641 -5.776 -14.730 1.00 87.12 84 TYR A C 1
ATOM 695 O O . TYR A 1 84 ? 4.231 -4.696 -14.307 1.00 87.12 84 TYR A O 1
ATOM 703 N N . THR A 1 85 ? 3.864 -6.851 -14.803 1.00 84.50 85 THR A N 1
ATOM 704 C CA . THR A 1 85 ? 2.483 -6.857 -14.324 1.00 84.50 85 THR A CA 1
ATOM 705 C C . THR A 1 85 ? 2.189 -8.119 -13.509 1.00 84.50 85 THR A C 1
ATOM 707 O O . THR A 1 85 ? 2.578 -9.209 -13.936 1.00 84.50 85 THR A O 1
ATOM 710 N N . PRO A 1 86 ? 1.530 -8.004 -12.343 1.00 78.88 86 PRO A N 1
ATOM 711 C CA . PRO A 1 86 ? 1.039 -6.754 -11.747 1.00 78.88 86 PRO A CA 1
ATOM 712 C C . PRO A 1 86 ? 2.181 -5.854 -11.255 1.00 78.88 86 PRO A C 1
ATOM 714 O O . PRO A 1 86 ? 3.262 -6.339 -10.943 1.00 78.88 86 PRO A O 1
ATOM 717 N N . SER A 1 87 ? 1.957 -4.540 -11.223 1.00 64.88 87 SER A N 1
ATOM 718 C CA . SER A 1 87 ? 2.984 -3.520 -10.959 1.00 64.88 87 SER A CA 1
ATOM 719 C C . SER A 1 87 ? 3.424 -3.422 -9.489 1.00 64.88 87 SER A C 1
ATOM 721 O O . SER A 1 87 ? 4.255 -2.580 -9.159 1.00 64.88 87 SER A O 1
ATOM 723 N N . SER A 1 88 ? 2.975 -4.297 -8.584 1.00 60.56 88 SER A N 1
ATOM 724 C CA . SER A 1 88 ? 3.337 -4.183 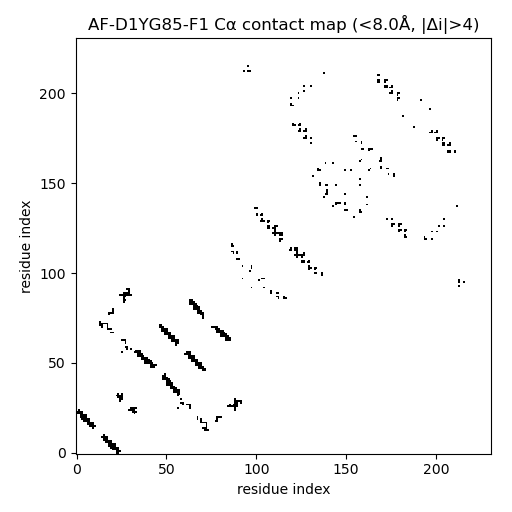-7.166 1.00 60.56 88 SER A CA 1
ATOM 725 C C . SER A 1 88 ? 3.250 -5.486 -6.394 1.00 60.56 88 SER A C 1
ATOM 727 O O . SER A 1 88 ? 2.185 -6.089 -6.341 1.00 60.56 88 SER A O 1
ATOM 729 N N . SER A 1 89 ? 4.328 -5.858 -5.698 1.00 62.91 89 SER A N 1
ATOM 730 C CA . SER A 1 89 ? 4.240 -6.772 -4.562 1.00 62.91 89 SER A CA 1
ATOM 731 C C . SER A 1 89 ? 3.472 -6.071 -3.445 1.00 62.91 89 SER A C 1
ATOM 733 O O . SER A 1 89 ? 4.054 -5.276 -2.709 1.00 62.91 89 SER A O 1
ATOM 735 N N . LEU A 1 90 ? 2.169 -6.326 -3.373 1.00 73.94 90 LEU A N 1
ATOM 736 C CA . LEU A 1 90 ? 1.319 -5.762 -2.334 1.00 73.94 90 LEU A CA 1
ATOM 737 C C . LEU A 1 90 ? 1.870 -6.098 -0.945 1.00 73.94 90 LEU A C 1
ATOM 739 O O . LEU A 1 90 ? 2.423 -7.188 -0.735 1.00 73.94 90 LEU A O 1
ATOM 743 N N . ARG A 1 91 ? 1.695 -5.187 0.010 1.00 84.75 91 ARG A N 1
ATOM 744 C CA . ARG A 1 91 ? 2.084 -5.395 1.400 1.00 84.75 91 ARG A CA 1
ATOM 745 C C . ARG A 1 91 ? 1.457 -6.674 1.936 1.00 84.75 91 ARG A C 1
ATOM 747 O O . ARG A 1 91 ? 0.246 -6.880 1.861 1.00 84.75 91 ARG A O 1
ATOM 754 N N . GLN A 1 92 ? 2.275 -7.509 2.567 1.00 82.19 92 GLN A N 1
ATOM 755 C CA . GLN A 1 92 ? 1.756 -8.606 3.369 1.00 82.19 92 GLN A CA 1
ATOM 756 C C . GLN A 1 92 ? 1.386 -8.121 4.765 1.00 82.19 92 GLN A C 1
ATOM 758 O O . GLN A 1 92 ? 2.187 -7.483 5.447 1.00 82.19 92 GLN A O 1
ATOM 763 N N . PHE A 1 93 ? 0.178 -8.474 5.189 1.00 87.88 93 PHE A N 1
ATOM 764 C CA . PHE A 1 93 ? -0.301 -8.270 6.548 1.00 87.88 93 PHE A CA 1
ATOM 765 C C . PHE A 1 93 ? -0.204 -9.562 7.347 1.00 87.88 93 PHE A C 1
ATOM 767 O O . PHE A 1 93 ? -0.316 -10.665 6.803 1.00 87.88 93 PHE A O 1
ATOM 774 N N . GLU A 1 94 ? -0.052 -9.444 8.663 1.00 88.88 94 GLU A N 1
ATOM 775 C CA . GLU A 1 94 ? -0.175 -10.586 9.555 1.00 88.88 94 GLU A CA 1
ATOM 776 C C . GLU A 1 94 ? -1.550 -11.237 9.382 1.00 88.88 94 GLU A C 1
ATOM 778 O O . GLU A 1 94 ? -2.575 -10.557 9.261 1.00 88.88 94 GLU A O 1
ATOM 783 N N . LYS A 1 95 ? -1.589 -12.575 9.437 1.00 86.50 95 LYS A N 1
ATOM 784 C CA . LYS A 1 95 ? -2.833 -13.341 9.264 1.00 86.50 95 LYS A CA 1
ATOM 785 C C . LYS A 1 95 ? -3.951 -12.837 10.179 1.00 86.50 95 LYS A C 1
ATOM 787 O O . LYS A 1 95 ? -5.084 -12.717 9.744 1.00 86.50 95 LYS A O 1
ATOM 792 N N . ARG A 1 96 ? -3.623 -12.465 11.421 1.00 92.88 96 ARG A N 1
ATOM 793 C CA . ARG A 1 96 ? -4.598 -11.924 12.378 1.00 92.88 96 ARG A CA 1
ATOM 794 C C . ARG A 1 96 ? -5.239 -10.621 11.914 1.00 92.88 96 ARG A C 1
ATOM 796 O O . ARG A 1 96 ? -6.427 -10.465 12.132 1.00 92.88 96 ARG A O 1
ATOM 803 N N . ILE A 1 97 ? -4.483 -9.713 11.297 1.00 95.94 97 ILE A N 1
ATOM 804 C CA . ILE A 1 97 ? -5.034 -8.467 10.746 1.00 95.94 97 ILE A CA 1
ATOM 805 C C . ILE A 1 97 ? -5.927 -8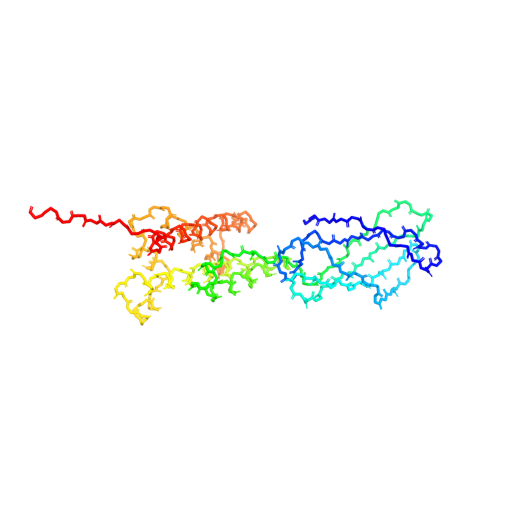.786 9.548 1.00 95.94 97 ILE A C 1
ATOM 807 O O . ILE A 1 97 ? -7.046 -8.288 9.472 1.00 95.94 97 ILE A O 1
ATOM 811 N N . SER A 1 98 ? -5.462 -9.677 8.669 1.00 91.75 98 SER A N 1
ATOM 812 C CA . SER A 1 98 ? -6.206 -10.087 7.472 1.00 91.75 98 SER A CA 1
ATOM 813 C C . SER A 1 98 ? -7.529 -10.782 7.806 1.00 91.75 98 SER A C 1
ATOM 815 O O . SER A 1 98 ? -8.547 -10.492 7.189 1.00 91.75 98 SER A O 1
ATOM 817 N N . ASP A 1 99 ? -7.525 -11.666 8.807 1.00 92.50 99 ASP A N 1
ATOM 818 C CA . ASP A 1 99 ? -8.728 -12.342 9.300 1.00 92.50 99 ASP A CA 1
ATOM 819 C C . ASP A 1 99 ? -9.655 -11.368 10.047 1.00 92.50 99 ASP A C 1
ATOM 821 O O . ASP A 1 99 ? -10.874 -11.518 10.014 1.00 92.50 99 ASP A O 1
ATOM 825 N N . PHE A 1 100 ? -9.076 -10.393 10.756 1.00 97.00 100 PHE A N 1
ATOM 826 C CA . PHE A 1 100 ? -9.815 -9.443 11.581 1.00 97.00 100 PHE A CA 1
ATOM 827 C C . PHE A 1 100 ? -10.567 -8.399 10.749 1.00 97.00 100 PHE A C 1
ATOM 829 O O . PHE A 1 100 ? -11.731 -8.127 11.031 1.00 97.00 100 PHE A O 1
ATOM 836 N N . SER A 1 101 ? -9.907 -7.822 9.742 1.00 97.75 101 SER A N 1
ATOM 837 C CA . SER A 1 101 ? -10.452 -6.752 8.904 1.00 97.75 101 SER A CA 1
ATOM 838 C C . SER A 1 101 ? -10.077 -6.990 7.431 1.00 97.75 101 SER A C 1
ATOM 840 O O . SER A 1 101 ? -9.177 -6.348 6.884 1.00 97.75 101 SER A O 1
ATOM 842 N N . PRO A 1 102 ? -10.743 -7.936 6.743 1.00 94.69 102 PRO A N 1
ATOM 843 C CA . PRO A 1 102 ? -10.424 -8.268 5.352 1.00 94.69 102 PRO A CA 1
ATOM 844 C C . PRO A 1 102 ? -10.688 -7.100 4.391 1.00 94.69 102 PRO A C 1
ATOM 846 O O . PRO A 1 102 ? -9.961 -6.920 3.416 1.00 94.69 102 PRO A O 1
ATOM 849 N N . ARG A 1 103 ? -11.695 -6.265 4.682 1.00 96.94 103 ARG A N 1
ATOM 850 C CA . ARG A 1 103 ? -12.009 -5.078 3.875 1.00 96.94 103 ARG A CA 1
ATOM 851 C C . ARG A 1 103 ? -10.952 -3.977 4.024 1.00 96.94 103 ARG A C 1
ATOM 853 O O . ARG A 1 103 ? -10.698 -3.265 3.058 1.00 96.94 103 ARG A O 1
ATOM 860 N N . PHE A 1 104 ? -10.321 -3.848 5.196 1.00 98.31 104 PHE A N 1
ATOM 861 C CA . PHE A 1 104 ? -9.161 -2.968 5.371 1.00 98.31 104 PHE A CA 1
ATOM 862 C C . PHE A 1 104 ? -8.018 -3.397 4.452 1.00 98.31 104 PHE A C 1
ATOM 864 O O . PHE A 1 104 ? -7.460 -2.552 3.760 1.00 98.31 104 PHE A O 1
ATOM 871 N N . VAL A 1 105 ? -7.704 -4.699 4.414 1.00 94.38 105 VAL A N 1
ATOM 872 C CA . VAL A 1 105 ? -6.630 -5.231 3.561 1.00 94.38 105 VAL A CA 1
ATOM 873 C C . VAL A 1 105 ? -6.904 -4.933 2.088 1.00 94.38 105 VAL A C 1
ATOM 875 O O . VAL A 1 105 ? -6.026 -4.414 1.406 1.00 94.38 105 VAL A O 1
ATOM 878 N N . ASP A 1 106 ? -8.130 -5.180 1.622 1.00 92.50 106 ASP A N 1
ATOM 879 C CA . ASP A 1 106 ? -8.537 -4.880 0.245 1.00 92.50 106 ASP A CA 1
ATOM 880 C C . ASP A 1 106 ? -8.408 -3.381 -0.092 1.00 92.50 106 ASP A C 1
ATOM 882 O O . ASP A 1 106 ? -7.751 -3.015 -1.067 1.00 92.50 106 ASP A O 1
ATOM 886 N N . MET A 1 107 ? -8.946 -2.494 0.754 1.00 97.69 107 MET A N 1
ATOM 887 C CA . MET A 1 107 ? -8.841 -1.043 0.548 1.00 97.69 107 MET A CA 1
ATOM 888 C C . MET A 1 107 ? -7.383 -0.558 0.576 1.00 97.69 107 MET A C 1
ATOM 890 O O . MET A 1 107 ? -6.983 0.255 -0.258 1.00 97.69 107 MET A O 1
ATOM 894 N N . TYR A 1 108 ? -6.568 -1.077 1.498 1.00 97.25 108 TYR A N 1
ATOM 895 C CA . TYR A 1 108 ? -5.144 -0.750 1.573 1.00 97.25 108 TYR A CA 1
ATOM 896 C C . TYR A 1 108 ? -4.412 -1.176 0.298 1.00 97.25 108 TYR A C 1
ATOM 898 O O . TYR A 1 108 ? -3.620 -0.409 -0.246 1.00 97.25 108 TYR A O 1
ATOM 906 N N . HIS A 1 109 ? -4.681 -2.381 -0.207 1.00 91.44 109 HIS A N 1
ATOM 907 C CA . HIS A 1 109 ? -4.069 -2.880 -1.438 1.00 91.44 109 HIS A CA 1
ATOM 908 C C . HIS A 1 109 ? -4.499 -2.088 -2.671 1.00 91.44 109 HIS A C 1
ATOM 910 O O . HIS A 1 109 ? -3.690 -1.915 -3.579 1.00 91.44 109 HIS A O 1
ATOM 916 N N . GLN A 1 110 ? -5.729 -1.578 -2.725 1.00 92.12 110 GLN A N 1
ATOM 917 C CA . GLN A 1 110 ? -6.158 -0.674 -3.799 1.00 92.12 110 GLN A CA 1
ATOM 918 C C . GLN A 1 110 ? -5.426 0.675 -3.729 1.00 92.12 110 GLN A C 1
ATOM 920 O O . GLN A 1 110 ? -4.965 1.176 -4.757 1.00 92.12 110 GLN A O 1
ATOM 925 N N . ALA A 1 111 ? -5.250 1.232 -2.526 1.00 95.38 111 ALA A N 1
ATOM 926 C CA . ALA A 1 111 ? -4.466 2.450 -2.312 1.00 95.38 111 ALA A CA 1
ATOM 927 C C . ALA A 1 111 ? -2.992 2.263 -2.714 1.00 95.38 111 ALA A C 1
ATOM 929 O O . ALA A 1 111 ? -2.416 3.095 -3.411 1.00 95.38 111 ALA A O 1
ATOM 930 N N . GLU A 1 112 ? -2.407 1.125 -2.344 1.00 91.88 112 GLU A N 1
ATOM 931 C CA . GLU A 1 112 ? -1.042 0.748 -2.704 1.00 91.88 112 GLU A CA 1
ATOM 932 C C . GLU A 1 112 ? -0.876 0.545 -4.215 1.00 91.88 112 GLU A C 1
ATOM 934 O O . GLU A 1 112 ? 0.115 0.985 -4.792 1.00 91.88 112 GLU A O 1
ATOM 939 N N . GLN A 1 113 ? -1.849 -0.056 -4.901 1.00 84.88 113 GLN A N 1
ATOM 940 C CA . GLN A 1 113 ? -1.831 -0.141 -6.367 1.00 84.88 113 GLN A CA 1
ATOM 941 C C . GLN A 1 113 ? -1.902 1.239 -7.017 1.00 84.88 113 GLN A C 1
ATOM 943 O O . GLN A 1 113 ? -1.185 1.496 -7.984 1.00 84.88 113 GLN A O 1
ATOM 948 N N . ALA A 1 114 ? -2.740 2.137 -6.491 1.00 89.00 114 ALA A N 1
ATOM 949 C CA . ALA A 1 114 ? -2.805 3.512 -6.969 1.00 89.00 114 ALA A CA 1
ATOM 950 C C . ALA A 1 114 ? -1.445 4.212 -6.817 1.00 89.00 114 ALA A C 1
ATOM 952 O O . ALA A 1 114 ? -0.965 4.801 -7.784 1.00 89.00 114 ALA A O 1
ATOM 953 N N . GLU A 1 115 ? -0.786 4.073 -5.663 1.00 90.38 115 GLU A N 1
ATOM 954 C CA . GLU A 1 115 ? 0.554 4.627 -5.425 1.00 90.38 115 GLU A CA 1
ATOM 955 C C . GLU A 1 115 ? 1.582 4.070 -6.413 1.00 90.38 115 GLU A C 1
ATOM 957 O O . GLU A 1 115 ? 2.288 4.837 -7.066 1.00 90.38 115 GLU A O 1
ATOM 962 N N . ASN A 1 116 ? 1.635 2.745 -6.569 1.00 81.50 116 ASN A N 1
ATOM 963 C CA . ASN A 1 116 ? 2.593 2.087 -7.460 1.00 81.50 116 ASN A CA 1
ATOM 964 C C . ASN A 1 116 ? 2.391 2.459 -8.936 1.00 81.50 116 ASN A C 1
ATOM 966 O O . ASN A 1 116 ? 3.342 2.435 -9.714 1.00 81.50 116 ASN A O 1
ATOM 970 N N . ASN A 1 117 ? 1.172 2.844 -9.314 1.00 80.62 117 ASN A N 1
ATOM 971 C CA . ASN A 1 117 ? 0.849 3.344 -10.648 1.00 80.62 117 ASN A CA 1
ATOM 972 C C . ASN A 1 117 ? 1.051 4.867 -10.794 1.00 80.62 117 ASN A C 1
ATOM 974 O O . ASN A 1 117 ? 0.732 5.418 -11.844 1.00 80.62 117 ASN A O 1
ATOM 978 N N . GLY A 1 118 ? 1.557 5.560 -9.767 1.00 83.88 118 GLY A N 1
ATOM 979 C CA . GLY A 1 118 ? 1.771 7.012 -9.777 1.00 83.88 118 GLY A CA 1
ATOM 980 C C . GLY A 1 118 ? 0.511 7.850 -9.527 1.00 83.88 118 GLY A C 1
ATOM 981 O O . GLY A 1 118 ? 0.563 9.075 -9.615 1.00 83.88 118 GLY A O 1
ATOM 982 N N . ASN A 1 119 ? -0.615 7.228 -9.170 1.00 90.38 119 ASN A N 1
ATOM 983 C CA . ASN A 1 119 ? -1.875 7.905 -8.850 1.00 90.38 119 ASN A CA 1
ATOM 984 C C . ASN A 1 119 ? -1.889 8.353 -7.376 1.00 90.38 119 ASN A C 1
ATOM 986 O O . ASN A 1 119 ? -2.674 7.861 -6.563 1.00 90.38 119 ASN A O 1
ATOM 990 N N . ILE A 1 120 ? -0.992 9.280 -7.029 1.00 92.06 120 ILE A N 1
ATOM 991 C CA . ILE A 1 120 ? -0.669 9.640 -5.637 1.00 92.06 120 ILE A CA 1
ATOM 992 C C . ILE A 1 120 ? -1.872 10.207 -4.865 1.00 92.06 120 ILE A C 1
ATOM 994 O O . ILE A 1 120 ? -2.050 9.908 -3.686 1.00 92.06 120 ILE A O 1
ATOM 998 N N . GLU A 1 121 ? -2.742 10.976 -5.522 1.00 92.81 121 GLU A N 1
ATOM 999 C CA . GLU A 1 121 ? -3.941 11.530 -4.879 1.00 92.81 121 GLU A CA 1
ATOM 1000 C C . GLU A 1 121 ? -4.927 10.440 -4.456 1.00 92.81 121 GLU A C 1
ATOM 1002 O O . GLU A 1 121 ? -5.397 10.419 -3.319 1.00 92.81 121 GLU A O 1
ATOM 1007 N N . LEU A 1 122 ? -5.183 9.489 -5.357 1.00 95.19 122 LEU A N 1
ATOM 1008 C CA . LEU A 1 122 ? -6.036 8.340 -5.074 1.00 95.19 122 LEU A CA 1
ATOM 1009 C C . LEU A 1 122 ? -5.431 7.455 -3.984 1.00 95.19 122 LEU A C 1
ATOM 1011 O O . LEU A 1 122 ? -6.170 6.953 -3.141 1.00 95.19 122 LEU A O 1
ATOM 1015 N N . ALA A 1 123 ? -4.104 7.303 -3.962 1.00 95.44 123 ALA A N 1
ATOM 1016 C CA . ALA A 1 123 ? -3.416 6.568 -2.907 1.00 95.44 123 ALA A CA 1
ATOM 1017 C C . ALA A 1 123 ? -3.642 7.204 -1.528 1.00 95.44 123 ALA A C 1
ATOM 1019 O O . ALA A 1 123 ? -4.063 6.514 -0.600 1.00 95.44 123 ALA A O 1
ATOM 1020 N N . GLY A 1 124 ? -3.435 8.519 -1.392 1.00 96.00 124 GLY A N 1
ATOM 1021 C CA . GLY A 1 124 ? -3.654 9.232 -0.128 1.00 96.00 124 GLY A CA 1
ATOM 1022 C C . GLY A 1 124 ? -5.096 9.117 0.382 1.00 96.00 124 GLY A C 1
ATOM 1023 O O . GLY A 1 124 ? -5.320 8.829 1.561 1.00 96.00 124 GLY A O 1
ATOM 1024 N N . ILE A 1 125 ? -6.076 9.244 -0.521 1.00 96.19 125 ILE A N 1
ATOM 1025 C CA . ILE A 1 125 ? -7.502 9.042 -0.209 1.00 96.19 125 ILE A CA 1
ATOM 1026 C C . ILE A 1 125 ? -7.763 7.593 0.227 1.00 96.19 125 ILE A C 1
ATOM 1028 O O . ILE A 1 125 ? -8.427 7.356 1.239 1.00 96.19 125 ILE A O 1
ATOM 1032 N N . GLY A 1 126 ? -7.225 6.627 -0.518 1.00 97.88 126 GLY A N 1
ATOM 1033 C CA . GLY A 1 126 ? -7.402 5.202 -0.261 1.00 97.88 126 GLY A CA 1
ATOM 1034 C C . GLY A 1 126 ? -6.811 4.764 1.078 1.00 97.88 126 GLY A C 1
ATOM 1035 O O . GLY A 1 126 ? -7.467 4.040 1.823 1.00 97.88 126 GLY A O 1
ATOM 1036 N N . TYR A 1 127 ? -5.625 5.254 1.447 1.00 98.19 127 TYR A N 1
ATOM 1037 C CA . TYR A 1 127 ? -5.006 4.918 2.732 1.00 98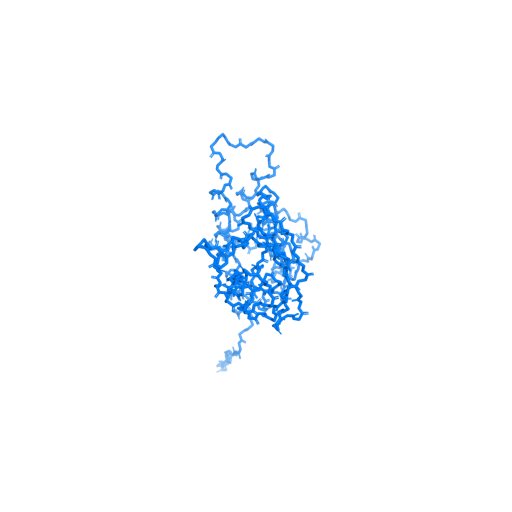.19 127 TYR A CA 1
ATOM 1038 C C . TYR A 1 127 ? -5.791 5.460 3.928 1.00 98.19 127 TYR A C 1
ATOM 1040 O O . TYR A 1 127 ? -5.971 4.744 4.914 1.00 98.19 127 TYR A O 1
ATOM 1048 N N . ARG A 1 128 ? -6.336 6.678 3.828 1.00 97.75 128 ARG A N 1
ATOM 1049 C CA . ARG A 1 128 ? -7.239 7.223 4.854 1.00 97.75 128 ARG A CA 1
ATOM 1050 C C . ARG A 1 128 ? -8.535 6.417 4.960 1.00 97.75 128 ARG A C 1
ATOM 1052 O O . ARG A 1 128 ? -9.022 6.174 6.060 1.00 97.75 128 ARG A O 1
ATOM 1059 N N . ALA A 1 129 ? -9.098 5.994 3.829 1.00 98.00 129 ALA A N 1
ATOM 1060 C CA . ALA A 1 129 ? -10.284 5.139 3.822 1.00 98.00 129 ALA A CA 1
ATOM 1061 C C . ALA A 1 129 ? -9.998 3.758 4.437 1.00 98.00 129 ALA A C 1
ATOM 1063 O O . ALA A 1 129 ? -10.832 3.234 5.176 1.00 98.00 129 ALA A O 1
ATOM 1064 N N . ALA A 1 130 ? -8.818 3.186 4.176 1.00 98.44 130 ALA A N 1
ATOM 1065 C CA . ALA A 1 130 ? -8.377 1.942 4.796 1.00 98.44 130 ALA A CA 1
ATOM 1066 C C . ALA A 1 130 ? -8.309 2.088 6.325 1.00 98.44 130 ALA A C 1
ATOM 1068 O O . ALA A 1 130 ? -8.884 1.269 7.042 1.00 98.44 130 ALA A O 1
ATOM 1069 N N . GLU A 1 131 ? -7.682 3.152 6.831 1.00 98.31 131 GLU A N 1
ATOM 1070 C CA . GLU A 1 131 ? -7.636 3.425 8.270 1.00 98.31 131 GLU A CA 1
ATOM 1071 C C . GLU A 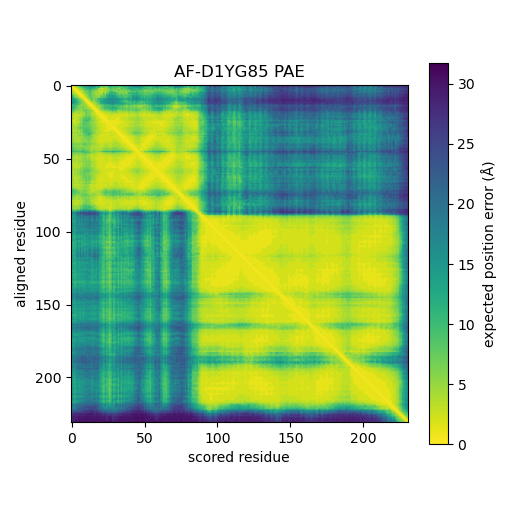1 131 ? -9.031 3.475 8.903 1.00 98.31 131 GLU A C 1
ATOM 1073 O O . GLU A 1 131 ? -9.264 2.823 9.922 1.00 98.31 131 GLU A O 1
ATOM 1078 N N . GLU A 1 132 ? -9.973 4.201 8.294 1.00 98.19 132 GLU A N 1
ATOM 1079 C CA . GLU A 1 132 ? -11.333 4.303 8.826 1.00 98.19 132 GLU A CA 1
ATOM 1080 C C . GLU A 1 132 ? -11.999 2.929 8.970 1.00 98.19 132 GLU A C 1
ATOM 1082 O O . GLU A 1 132 ? -12.647 2.663 9.987 1.00 98.19 132 GLU A O 1
ATOM 1087 N N . ILE A 1 133 ? -11.811 2.047 7.983 1.00 98.50 133 ILE A N 1
ATOM 1088 C CA . ILE A 1 133 ? -12.316 0.671 8.038 1.00 98.50 133 ILE A CA 1
ATOM 1089 C C . ILE A 1 133 ? -11.711 -0.061 9.239 1.00 98.50 133 ILE A C 1
ATOM 1091 O O . ILE A 1 133 ? -12.453 -0.620 10.043 1.00 98.50 133 ILE A O 1
ATOM 1095 N N . LEU A 1 134 ? -10.386 -0.010 9.411 1.00 98.44 134 LEU A N 1
ATOM 1096 C CA . LEU A 1 134 ? -9.711 -0.720 10.500 1.00 98.44 134 LEU A CA 1
ATOM 1097 C C . LEU A 1 134 ? -10.135 -0.205 11.884 1.00 98.44 134 LEU A C 1
ATOM 1099 O O . LEU A 1 134 ? -10.353 -0.998 12.802 1.00 98.44 134 LEU A O 1
ATOM 1103 N N . ILE A 1 135 ? -10.286 1.114 12.029 1.00 97.81 135 ILE A N 1
ATOM 1104 C CA . ILE A 1 135 ? -10.773 1.762 13.253 1.00 97.81 135 ILE A CA 1
ATOM 1105 C C . ILE A 1 135 ? -12.178 1.275 13.599 1.00 97.81 135 ILE A C 1
ATOM 1107 O O . ILE A 1 135 ? -12.434 0.883 14.741 1.00 97.81 135 ILE A O 1
ATOM 1111 N N . LYS A 1 136 ? -13.092 1.302 12.625 1.00 97.69 136 LYS A N 1
ATOM 1112 C CA . LYS A 1 136 ? -14.495 0.942 12.850 1.00 97.69 136 LYS A CA 1
ATOM 1113 C C . LYS A 1 136 ? -14.665 -0.556 13.085 1.00 97.69 136 LYS A C 1
ATOM 1115 O O . LYS A 1 136 ? -15.421 -0.929 13.978 1.00 97.69 136 LYS A O 1
ATOM 1120 N N . ASP A 1 137 ? -13.906 -1.403 12.395 1.00 97.81 137 ASP A N 1
ATOM 1121 C CA . ASP A 1 137 ? -13.889 -2.845 12.662 1.00 97.81 137 ASP A CA 1
ATOM 1122 C C . ASP A 1 137 ? -13.384 -3.129 14.089 1.00 97.81 137 ASP A C 1
ATOM 1124 O O . ASP A 1 137 ? -13.981 -3.924 14.824 1.00 97.81 137 ASP A O 1
ATOM 1128 N N . PHE A 1 138 ? -12.333 -2.425 14.535 1.00 96.31 138 PHE A N 1
ATOM 1129 C CA . PHE A 1 138 ? -11.842 -2.491 15.918 1.00 96.31 138 PHE A CA 1
ATOM 1130 C C . PHE A 1 138 ? -12.894 -2.046 16.936 1.00 96.31 138 PHE A C 1
ATOM 1132 O O . PHE A 1 138 ? -13.114 -2.733 17.939 1.00 96.31 138 PHE A O 1
ATOM 1139 N N . ALA A 1 139 ? -13.580 -0.938 16.668 1.00 95.69 139 ALA A N 1
ATOM 1140 C CA . ALA A 1 139 ? -14.637 -0.418 17.522 1.00 95.69 139 ALA A CA 1
ATOM 1141 C C . ALA A 1 139 ? -15.808 -1.400 17.669 1.00 95.69 139 ALA A C 1
ATOM 1143 O O . ALA A 1 139 ? -16.196 -1.714 18.794 1.00 95.69 139 ALA A O 1
ATOM 1144 N N . VAL A 1 140 ? -16.320 -1.944 16.560 1.00 96.19 140 VAL A N 1
ATOM 1145 C CA . VAL A 1 140 ? -17.423 -2.923 16.568 1.00 96.19 140 VAL A CA 1
ATOM 1146 C C . VAL A 1 140 ? -17.051 -4.172 17.365 1.00 96.19 140 VAL A C 1
ATOM 1148 O O . VAL A 1 140 ? -17.889 -4.738 18.062 1.00 96.19 140 VAL A O 1
ATOM 1151 N N . LYS A 1 141 ? -15.793 -4.625 17.286 1.00 94.88 141 LYS A N 1
ATOM 1152 C CA . LYS A 1 141 ? -15.381 -5.849 17.980 1.00 94.88 141 LYS A CA 1
ATOM 1153 C C . LYS A 1 141 ? -15.163 -5.660 19.481 1.00 94.88 141 LYS A C 1
ATOM 1155 O O . LYS A 1 141 ? -15.402 -6.602 20.239 1.00 94.88 141 LYS A O 1
ATOM 1160 N N . PHE A 1 142 ? -14.629 -4.513 19.902 1.00 92.44 142 PHE A N 1
ATOM 1161 C CA . PHE A 1 142 ? -14.079 -4.347 21.254 1.00 92.44 142 PHE A CA 1
ATOM 1162 C C . PHE A 1 142 ? -14.741 -3.259 22.102 1.00 92.44 142 PHE A C 1
ATOM 1164 O O . PHE A 1 142 ? -14.372 -3.125 23.271 1.00 92.44 142 PHE A O 1
ATOM 1171 N N . SER A 1 143 ? -15.690 -2.503 21.554 1.00 91.19 143 SER A N 1
ATOM 1172 C CA . SER A 1 143 ? -16.511 -1.557 22.316 1.00 91.19 143 SER A CA 1
ATOM 1173 C C . SER A 1 143 ? -17.889 -2.145 22.646 1.00 91.19 143 SER A C 1
ATOM 1175 O O . SER A 1 143 ? -18.227 -3.249 22.224 1.00 91.19 143 SER A O 1
ATOM 1177 N N . SER A 1 144 ? -18.680 -1.413 23.432 1.00 91.31 144 SER A N 1
ATOM 1178 C CA . SER A 1 144 ? -20.089 -1.728 23.702 1.00 91.31 144 SER A CA 1
ATOM 1179 C C . SER A 1 144 ? -21.049 -1.203 22.629 1.00 91.31 144 SER A C 1
ATOM 1181 O O . SER A 1 144 ? -22.256 -1.394 22.761 1.00 91.31 144 SER A O 1
ATOM 1183 N N . ASP A 1 145 ? -20.545 -0.484 21.625 1.00 93.44 145 ASP A N 1
ATOM 1184 C CA . ASP A 1 145 ? -21.373 0.134 20.595 1.00 93.44 145 ASP A CA 1
ATOM 1185 C C . ASP A 1 145 ? -21.726 -0.873 19.500 1.00 93.44 145 ASP A C 1
ATOM 1187 O O . ASP A 1 145 ? -20.897 -1.684 19.086 1.00 93.44 145 ASP A O 1
ATOM 1191 N N . ASP A 1 146 ? -22.957 -0.796 18.999 1.00 92.81 146 ASP A N 1
ATOM 1192 C CA . ASP A 1 146 ? -23.379 -1.591 17.852 1.00 92.81 146 ASP A CA 1
ATOM 1193 C C . ASP A 1 146 ? -22.888 -1.000 16.518 1.00 92.81 146 ASP A C 1
ATOM 1195 O O . ASP A 1 146 ? -22.413 0.136 16.421 1.00 92.81 146 ASP A O 1
ATOM 1199 N N . VAL A 1 147 ? -23.023 -1.798 15.457 1.00 93.75 147 VAL A N 1
ATOM 1200 C CA . VAL A 1 147 ? -22.616 -1.427 14.094 1.00 93.75 147 VAL A CA 1
ATOM 1201 C C . VAL A 1 147 ? -23.318 -0.155 13.621 1.00 93.75 147 VAL A C 1
ATOM 1203 O O . VAL A 1 147 ? -22.702 0.664 12.938 1.00 93.75 147 VAL A O 1
ATOM 1206 N N . GLU A 1 148 ? -24.587 0.042 13.984 1.00 94.94 148 GLU A N 1
ATOM 1207 C CA . GLU A 1 148 ? -25.353 1.207 13.549 1.00 94.94 148 GLU A CA 1
ATOM 1208 C C . GLU A 1 148 ? -24.767 2.487 14.153 1.00 94.94 148 GLU A C 1
ATOM 1210 O O . GLU A 1 148 ? -24.508 3.458 13.435 1.00 94.94 148 GLU A O 1
ATOM 1215 N N . LYS A 1 149 ? -24.479 2.476 15.454 1.00 95.44 149 LYS A N 1
ATOM 1216 C CA . LYS A 1 149 ? -23.845 3.586 16.157 1.00 95.44 149 LYS A CA 1
ATOM 1217 C C . LYS A 1 149 ? -22.431 3.840 15.641 1.00 95.44 149 LYS A C 1
ATOM 1219 O O . LYS A 1 149 ? -22.111 4.990 15.339 1.00 95.44 149 LYS A O 1
ATOM 1224 N N . VAL A 1 150 ? -21.620 2.793 15.454 1.00 95.75 150 VAL A N 1
ATOM 1225 C CA . VAL A 1 150 ? -20.256 2.937 14.913 1.00 95.75 150 VAL A CA 1
ATOM 1226 C C . VAL A 1 150 ? -20.275 3.547 13.507 1.00 95.75 150 VAL A C 1
ATOM 1228 O O . VAL A 1 150 ? -19.454 4.411 13.189 1.00 95.75 150 VAL A O 1
ATOM 1231 N N . SER A 1 151 ? -21.236 3.149 12.667 1.00 93.12 151 SER A N 1
ATOM 1232 C CA . SER A 1 151 ? -21.336 3.625 11.280 1.00 93.12 151 SER A CA 1
ATOM 1233 C C . SER A 1 151 ? -21.570 5.138 11.175 1.00 93.12 151 SER A C 1
ATOM 1235 O O . SER A 1 151 ? -21.041 5.772 10.261 1.00 93.12 151 SER A O 1
ATOM 1237 N N . LYS A 1 152 ? -22.298 5.718 12.140 1.00 96.31 152 LYS A N 1
ATOM 1238 C CA . LYS A 1 152 ? -22.644 7.147 12.202 1.00 96.31 152 LYS A CA 1
ATOM 1239 C C . LYS A 1 152 ? -21.485 8.039 12.645 1.00 96.31 152 LYS A C 1
ATOM 1241 O O . LYS A 1 152 ? -21.544 9.250 12.431 1.00 96.31 152 LYS A O 1
ATOM 1246 N N . TYR A 1 153 ? -20.434 7.486 13.252 1.00 96.00 153 TYR A N 1
ATOM 1247 C CA . TYR A 1 153 ? -19.273 8.289 13.618 1.00 96.00 153 TYR A CA 1
ATOM 1248 C C . TYR A 1 153 ? -18.500 8.741 12.377 1.00 96.00 153 TYR A C 1
ATOM 1250 O O . TYR A 1 153 ? -18.140 7.940 11.511 1.00 96.00 153 TYR A O 1
ATOM 1258 N N . THR A 1 154 ? -18.177 10.035 12.332 1.00 96.56 154 THR A N 1
ATOM 1259 C CA . THR A 1 154 ? -17.107 10.531 11.458 1.00 96.56 154 THR A CA 1
ATOM 1260 C C . THR A 1 154 ? -15.772 9.924 11.892 1.00 96.56 154 THR A C 1
ATOM 1262 O O . THR A 1 154 ? -15.619 9.556 13.058 1.00 96.56 154 THR A O 1
ATOM 1265 N N . LEU A 1 155 ? -14.783 9.871 10.996 1.00 95.75 155 LEU A N 1
ATOM 1266 C CA . LEU A 1 155 ? -13.443 9.375 11.333 1.00 95.75 155 LEU A CA 1
ATOM 1267 C C . LEU A 1 155 ? -12.849 10.093 12.560 1.00 95.75 155 LEU A C 1
ATOM 1269 O O . LEU A 1 155 ? -12.395 9.441 13.493 1.00 95.75 155 LEU A O 1
ATOM 1273 N N . ASN A 1 156 ? -12.948 11.427 12.615 1.00 96.25 156 ASN A N 1
ATOM 1274 C CA . ASN A 1 156 ? -12.488 12.219 13.762 1.00 96.25 156 ASN A CA 1
ATOM 1275 C C . ASN A 1 156 ? -13.196 11.815 15.068 1.00 96.25 156 ASN A C 1
ATOM 1277 O O . ASN A 1 156 ? -12.561 11.598 16.096 1.00 96.25 156 ASN A O 1
ATOM 1281 N N . SER A 1 157 ? -14.525 11.679 15.023 1.00 96.38 157 SER A N 1
ATOM 1282 C CA . SER A 1 157 ? -15.309 11.284 16.195 1.00 96.38 157 SER A CA 1
ATOM 1283 C C . SER A 1 157 ? -15.006 9.853 16.640 1.00 96.38 157 SER A C 1
ATOM 1285 O O . SER A 1 157 ? -14.959 9.601 17.838 1.00 96.38 157 SER A O 1
ATOM 1287 N N . ALA A 1 158 ? -14.775 8.930 15.703 1.00 96.56 158 ALA A N 1
ATOM 1288 C CA . ALA A 1 158 ? -14.397 7.556 16.016 1.00 96.56 158 ALA A CA 1
ATOM 1289 C C . ALA A 1 158 ? -13.031 7.507 16.720 1.00 96.56 158 ALA A C 1
ATOM 1291 O O . ALA A 1 158 ? -12.909 6.858 17.758 1.00 96.56 158 ALA A O 1
ATOM 1292 N N . ILE A 1 159 ? -12.033 8.247 16.221 1.00 96.25 159 ILE A N 1
ATOM 1293 C CA . ILE A 1 159 ? -10.707 8.340 16.853 1.00 96.25 159 ILE A CA 1
ATOM 1294 C C . ILE A 1 159 ? -10.831 8.881 18.280 1.00 96.25 159 ILE A C 1
ATOM 1296 O O . ILE A 1 159 ? -10.404 8.228 19.235 1.00 96.25 159 ILE A O 1
ATOM 1300 N N . GLY A 1 160 ? -11.498 10.028 18.434 1.00 95.50 160 GLY A N 1
ATOM 1301 C CA . GLY A 1 160 ? -11.696 10.667 19.734 1.00 95.50 160 GLY A CA 1
ATOM 1302 C C . GLY A 1 160 ? -12.575 9.868 20.700 1.00 95.50 160 GLY A C 1
ATOM 1303 O O . GLY A 1 160 ? -12.497 10.080 21.905 1.00 95.50 160 GLY A O 1
ATOM 1304 N N . HIS A 1 161 ? -13.410 8.944 20.220 1.00 94.94 161 HIS A N 1
ATOM 1305 C CA . HIS A 1 161 ? -14.233 8.106 21.089 1.00 94.94 161 HIS A CA 1
ATOM 1306 C C . HIS A 1 161 ? -13.508 6.826 21.525 1.00 94.94 161 HIS A C 1
ATOM 1308 O O . HIS A 1 161 ? -13.483 6.513 22.716 1.00 94.94 161 HIS A O 1
ATOM 1314 N N . TYR A 1 162 ? -12.894 6.104 20.583 1.00 94.25 162 TYR A N 1
ATOM 1315 C CA . TYR A 1 162 ? -12.346 4.765 20.828 1.00 94.25 162 TYR A CA 1
ATOM 1316 C C . TYR A 1 162 ? -10.869 4.754 21.240 1.00 94.25 162 TYR A C 1
ATOM 1318 O O . TYR A 1 162 ? -10.421 3.778 21.847 1.00 94.25 162 TYR A O 1
ATOM 1326 N N . PHE A 1 163 ? -10.109 5.818 20.955 1.00 93.69 163 PHE A N 1
ATOM 1327 C CA . PHE A 1 163 ? -8.663 5.870 21.218 1.00 93.69 163 PHE A CA 1
ATOM 1328 C C . PHE A 1 163 ? -8.215 7.050 22.086 1.00 93.69 163 PHE A C 1
ATOM 1330 O O . PHE A 1 163 ? -7.014 7.271 22.220 1.00 93.69 163 PHE A O 1
ATOM 1337 N N . LYS A 1 164 ? -9.150 7.758 22.735 1.00 87.31 164 LYS A N 1
ATOM 1338 C CA . LYS A 1 164 ? -8.857 8.909 23.614 1.00 87.31 164 LYS A CA 1
ATOM 1339 C C . LYS A 1 164 ? -7.804 8.645 24.696 1.00 87.31 164 LYS A C 1
ATOM 1341 O O . LYS A 1 164 ? -7.052 9.544 25.034 1.00 87.31 164 LYS A O 1
ATOM 1346 N N . ASP A 1 165 ? -7.751 7.421 25.224 1.00 88.69 165 ASP A N 1
ATOM 1347 C CA . ASP A 1 165 ? -6.882 7.055 26.351 1.00 88.69 165 ASP A CA 1
ATOM 1348 C C . ASP A 1 165 ? -5.560 6.420 25.876 1.00 88.69 165 ASP A C 1
ATOM 1350 O O . ASP A 1 165 ? -4.861 5.758 26.644 1.00 88.69 165 ASP A O 1
ATOM 1354 N N . SER A 1 166 ? -5.241 6.524 24.582 1.00 90.56 166 SER A N 1
ATOM 1355 C CA . SER A 1 166 ? -4.094 5.855 23.974 1.00 90.56 166 SER A CA 1
ATOM 1356 C C . SER A 1 166 ? -3.378 6.774 22.994 1.00 90.56 166 SER A C 1
ATOM 1358 O O . SER A 1 166 ? -3.618 6.676 21.791 1.00 90.56 166 SER A O 1
ATOM 1360 N N . ASP A 1 167 ? -2.419 7.562 23.485 1.00 86.94 167 ASP A N 1
ATOM 1361 C CA . ASP A 1 167 ? -1.610 8.485 22.672 1.00 86.94 167 ASP A CA 1
ATOM 1362 C C . ASP A 1 167 ? -1.074 7.826 21.395 1.00 86.94 167 ASP A C 1
ATOM 1364 O O . ASP A 1 167 ? -1.246 8.355 20.304 1.00 86.94 167 ASP A O 1
ATOM 1368 N N . ALA A 1 168 ? -0.522 6.612 21.492 1.00 90.06 168 ALA A N 1
ATOM 1369 C CA . ALA A 1 168 ? 0.029 5.903 20.336 1.00 90.06 168 ALA A CA 1
ATOM 1370 C C . ALA A 1 168 ? -0.998 5.629 19.218 1.00 90.06 168 ALA A C 1
ATOM 1372 O O . ALA A 1 168 ? -0.632 5.646 18.046 1.00 90.06 168 ALA A O 1
ATOM 1373 N N . LEU A 1 169 ? -2.265 5.371 19.559 1.00 93.00 169 LEU A N 1
ATOM 1374 C CA . LEU A 1 169 ? -3.333 5.099 18.586 1.00 93.00 169 LEU A CA 1
ATOM 1375 C C . LEU A 1 169 ? -4.038 6.380 18.152 1.00 93.00 169 LEU A C 1
ATOM 1377 O O . LEU A 1 169 ? -4.294 6.547 16.968 1.00 93.00 169 LEU A O 1
ATOM 1381 N N . GLY A 1 170 ? -4.331 7.276 19.096 1.00 94.38 170 GLY A N 1
ATOM 1382 C CA . GLY A 1 170 ? -4.977 8.553 18.811 1.00 94.38 170 GLY A CA 1
ATOM 1383 C C . GLY A 1 170 ? -4.111 9.430 17.910 1.00 94.38 170 GLY A C 1
ATOM 1384 O O . GLY A 1 170 ? -4.565 9.843 16.849 1.00 94.38 170 GLY A O 1
ATOM 1385 N N . VAL A 1 171 ? -2.837 9.632 18.276 1.00 95.31 171 VAL A N 1
ATOM 1386 C CA . VAL A 1 171 ? -1.904 10.468 17.502 1.00 95.31 171 VAL A CA 1
ATOM 1387 C C . VAL A 1 171 ? -1.658 9.882 16.117 1.00 95.31 171 VAL A C 1
ATOM 1389 O O . VAL A 1 171 ? -1.710 10.617 15.136 1.00 95.31 171 VAL A O 1
ATOM 1392 N N . SER A 1 172 ? -1.411 8.570 16.012 1.00 96.31 172 SER A N 1
ATOM 1393 C CA . SER A 1 172 ? -1.171 7.958 14.700 1.00 96.31 172 SER A CA 1
ATOM 1394 C C . SER A 1 172 ? -2.384 8.051 13.782 1.00 96.31 172 SER A C 1
ATOM 1396 O O . SER A 1 172 ? -2.222 8.454 12.630 1.00 96.31 172 SER A O 1
ATOM 1398 N N . ALA A 1 173 ? -3.585 7.801 14.307 1.00 96.38 173 ALA A N 1
ATOM 1399 C CA . ALA A 1 173 ? -4.810 7.931 13.532 1.00 96.38 173 ALA A CA 1
ATOM 1400 C C . ALA A 1 173 ? -5.115 9.382 13.131 1.00 96.38 173 ALA A C 1
ATOM 1402 O O . ALA A 1 173 ? -5.564 9.652 12.019 1.00 96.38 173 ALA A O 1
ATOM 1403 N N . ASP A 1 174 ? -4.849 10.355 14.005 1.00 96.31 174 ASP A N 1
ATOM 1404 C CA . ASP A 1 174 ? -5.077 11.760 13.669 1.00 96.31 174 ASP A CA 1
ATOM 1405 C C . ASP A 1 174 ? -4.138 12.260 12.571 1.00 96.31 174 ASP A C 1
ATOM 1407 O O . ASP A 1 174 ? -4.584 13.001 11.691 1.00 96.31 174 ASP A O 1
ATOM 1411 N N . VAL A 1 175 ? -2.870 11.833 12.563 1.00 95.12 175 VAL A N 1
ATOM 1412 C CA . VAL A 1 175 ? -1.938 12.207 11.488 1.00 95.12 175 VAL A CA 1
ATOM 1413 C C . VAL A 1 175 ? -2.417 11.671 10.141 1.00 95.12 175 VAL A C 1
ATOM 1415 O O . VAL A 1 175 ? -2.459 12.427 9.169 1.00 95.12 175 VAL A O 1
ATOM 1418 N N . VAL A 1 176 ? -2.838 10.406 10.072 1.00 96.50 176 VAL A N 1
ATOM 1419 C CA . VAL A 1 176 ? -3.366 9.809 8.835 1.00 96.50 176 VAL A CA 1
ATOM 1420 C C . VAL A 1 176 ? -4.667 10.485 8.413 1.00 96.50 176 VAL A C 1
ATOM 1422 O O . VAL A 1 176 ? -4.809 10.865 7.247 1.00 96.50 176 VAL A O 1
ATOM 1425 N N . ARG A 1 177 ? -5.595 10.718 9.350 1.00 95.75 177 ARG A N 1
ATOM 1426 C CA . ARG A 1 177 ? -6.845 11.440 9.091 1.00 95.75 177 ARG A CA 1
ATOM 1427 C C . ARG A 1 177 ? -6.590 12.825 8.509 1.00 95.75 177 ARG A C 1
ATOM 1429 O O . ARG A 1 177 ? -7.291 13.184 7.564 1.00 95.75 177 ARG A O 1
ATOM 1436 N N . ILE A 1 178 ? -5.673 13.602 9.093 1.00 92.19 178 ILE A N 1
ATOM 1437 C CA . ILE A 1 178 ? -5.374 14.985 8.693 1.00 92.19 178 ILE A CA 1
ATOM 1438 C C . ILE A 1 178 ? -4.641 14.995 7.354 1.00 92.19 178 ILE A C 1
ATOM 1440 O O . ILE A 1 178 ? -5.154 15.571 6.398 1.00 92.19 178 ILE A O 1
ATOM 1444 N N . ASN A 1 179 ? -3.506 14.298 7.246 1.00 91.88 179 ASN A N 1
ATOM 1445 C CA . ASN A 1 179 ? -2.720 14.276 6.012 1.00 91.88 179 ASN A CA 1
ATOM 1446 C C . ASN A 1 179 ? -3.517 13.666 4.851 1.00 91.88 179 ASN A C 1
ATOM 1448 O O . ASN A 1 179 ? -3.433 14.142 3.725 1.00 91.88 179 ASN A O 1
ATOM 1452 N N . GLY A 1 180 ? -4.330 12.641 5.118 1.00 90.31 180 GLY A N 1
ATOM 1453 C CA . GLY A 1 180 ? -5.165 11.984 4.116 1.00 90.31 180 GLY A CA 1
ATOM 1454 C C . GLY A 1 180 ? -6.302 12.869 3.602 1.00 90.31 180 GLY A C 1
ATOM 1455 O O . GLY A 1 180 ? -6.753 12.712 2.470 1.00 90.31 180 GLY A O 1
ATOM 1456 N N . ASN A 1 181 ? -6.772 13.807 4.427 1.00 89.00 181 ASN A N 1
ATOM 1457 C CA . ASN A 1 181 ? -7.852 14.726 4.079 1.00 89.00 181 ASN A CA 1
ATOM 1458 C C . ASN A 1 181 ? -7.410 15.717 2.989 1.00 89.00 181 ASN A C 1
ATOM 1460 O O . ASN A 1 181 ? -8.175 15.994 2.066 1.00 89.00 181 ASN A O 1
ATOM 1464 N N . ASP A 1 182 ? -6.162 16.186 3.047 1.00 88.69 182 ASP A N 1
ATOM 1465 C CA . ASP A 1 182 ? -5.605 17.153 2.091 1.00 88.69 182 ASP A CA 1
ATOM 1466 C C . ASP A 1 182 ? -5.555 16.612 0.648 1.00 88.69 182 ASP A C 1
ATOM 1468 O O . ASP A 1 182 ? -5.671 17.379 -0.310 1.00 88.69 182 ASP A O 1
ATOM 1472 N N . TYR A 1 183 ? -5.477 15.288 0.467 1.00 88.44 183 TYR A N 1
ATOM 1473 C CA . TYR A 1 183 ? -5.549 14.662 -0.860 1.00 88.44 183 TYR A CA 1
ATOM 1474 C C . TYR A 1 183 ? -6.933 14.790 -1.510 1.00 88.44 183 TYR A C 1
ATOM 1476 O O . TYR A 1 183 ? -7.013 14.869 -2.734 1.00 88.44 183 TYR A O 1
ATOM 1484 N N . ALA A 1 184 ? -8.007 14.867 -0.717 1.00 85.25 184 ALA A N 1
ATOM 1485 C CA . ALA A 1 184 ? -9.380 15.027 -1.207 1.00 85.25 184 ALA A CA 1
ATOM 1486 C C . ALA A 1 184 ? -9.836 16.496 -1.297 1.00 85.25 184 ALA A C 1
ATOM 1488 O O . ALA A 1 184 ? -10.837 16.793 -1.951 1.00 85.25 184 ALA A O 1
ATOM 1489 N N . HIS A 1 185 ? -9.146 17.422 -0.625 1.00 84.88 185 HIS A N 1
ATOM 1490 C CA . HIS A 1 185 ? -9.548 18.825 -0.583 1.00 84.88 185 HIS A CA 1
ATOM 1491 C C . HIS A 1 185 ? -9.154 19.596 -1.846 1.00 84.88 185 HIS A C 1
ATOM 1493 O O . HIS A 1 185 ? -8.020 19.531 -2.311 1.00 84.88 185 HIS A O 1
ATOM 1499 N N . TRP A 1 186 ? -10.096 20.401 -2.353 1.00 81.88 186 TRP A N 1
ATOM 1500 C CA . TRP A 1 186 ? -9.886 21.263 -3.522 1.00 81.88 186 TRP A CA 1
ATOM 1501 C C . TRP A 1 186 ? -8.870 22.389 -3.265 1.00 81.88 186 TRP A C 1
ATOM 1503 O O . TRP A 1 186 ? -8.102 22.742 -4.154 1.00 81.88 186 TRP A O 1
ATOM 1513 N N . ASN A 1 187 ? -8.871 22.962 -2.055 1.00 81.88 187 ASN A N 1
ATOM 1514 C CA . ASN A 1 187 ? -8.003 24.073 -1.668 1.00 81.88 187 ASN A CA 1
ATOM 1515 C C . ASN A 1 187 ? -6.846 23.551 -0.816 1.00 81.88 187 ASN A C 1
ATOM 1517 O O . ASN A 1 187 ? -6.976 23.445 0.405 1.00 81.88 187 ASN A O 1
ATOM 1521 N N . ARG A 1 188 ? -5.742 23.181 -1.467 1.00 80.31 188 ARG A N 1
ATOM 1522 C CA . ARG A 1 188 ? -4.547 22.667 -0.790 1.00 80.31 188 ARG A CA 1
ATOM 1523 C C . ARG A 1 188 ? -3.624 23.798 -0.332 1.00 80.31 188 ARG A C 1
ATOM 1525 O O . ARG A 1 188 ? -3.539 24.825 -1.007 1.00 80.31 188 ARG A O 1
ATOM 1532 N N . PRO A 1 189 ? -2.875 23.601 0.768 1.00 81.12 189 PRO A N 1
ATOM 1533 C CA . PRO A 1 189 ? -1.816 24.523 1.156 1.00 81.12 189 PRO A CA 1
ATOM 1534 C C . PRO A 1 189 ? -0.805 24.722 0.021 1.00 81.12 189 PRO A C 1
ATOM 1536 O O . PRO A 1 189 ? -0.419 23.772 -0.657 1.00 81.12 189 PRO A O 1
ATOM 1539 N N . GLN A 1 190 ? -0.324 25.953 -0.161 1.00 78.75 190 GLN A N 1
ATOM 1540 C CA . GLN A 1 190 ? 0.630 26.290 -1.227 1.00 78.75 190 GLN A CA 1
ATOM 1541 C C . GLN A 1 190 ? 1.968 25.531 -1.103 1.00 78.75 190 GLN A C 1
ATOM 1543 O O . GLN A 1 190 ? 2.672 25.341 -2.088 1.00 78.75 190 GLN A O 1
ATOM 1548 N N . ASN A 1 191 ? 2.307 25.077 0.104 1.00 81.06 191 ASN A N 1
ATOM 1549 C CA . ASN A 1 191 ? 3.498 24.297 0.441 1.00 81.06 191 ASN A CA 1
ATOM 1550 C C . ASN A 1 191 ? 3.225 22.784 0.563 1.00 81.06 191 ASN A C 1
ATOM 1552 O O . ASN A 1 191 ? 3.976 22.080 1.237 1.00 81.06 191 ASN A O 1
ATOM 1556 N N . PHE A 1 192 ? 2.139 22.278 -0.028 1.00 83.88 192 PHE A N 1
ATOM 1557 C CA . PHE A 1 192 ? 1.787 20.862 0.046 1.00 83.88 192 PHE A CA 1
ATOM 1558 C C . PHE A 1 192 ? 2.706 20.001 -0.835 1.00 83.88 192 PHE A C 1
ATOM 1560 O O . PHE A 1 192 ? 2.492 19.861 -2.041 1.00 83.88 192 PHE A O 1
ATOM 1567 N N . ASP A 1 193 ? 3.717 19.384 -0.223 1.00 87.56 193 ASP A N 1
ATOM 1568 C CA . ASP A 1 193 ? 4.500 18.327 -0.864 1.00 87.56 193 ASP A CA 1
ATOM 1569 C C . ASP A 1 193 ? 3.735 17.001 -0.789 1.00 87.56 193 ASP A C 1
ATOM 1571 O O . ASP A 1 193 ? 3.639 16.352 0.255 1.00 87.56 193 ASP A O 1
ATOM 1575 N N . THR A 1 194 ? 3.192 16.600 -1.937 1.00 86.50 194 THR A N 1
ATOM 1576 C CA . THR A 1 194 ? 2.340 15.414 -2.074 1.00 86.50 194 THR A CA 1
ATOM 1577 C C . THR A 1 194 ? 3.084 14.123 -1.712 1.00 86.50 194 THR A C 1
ATOM 1579 O O . THR A 1 194 ? 2.485 13.222 -1.120 1.00 86.50 194 THR A O 1
ATOM 1582 N N . ASN A 1 195 ? 4.380 14.028 -2.026 1.00 85.94 195 ASN A N 1
ATOM 1583 C CA . ASN A 1 195 ? 5.175 12.827 -1.772 1.00 85.94 195 ASN A CA 1
ATOM 1584 C C . ASN A 1 195 ? 5.595 12.751 -0.307 1.00 85.94 195 ASN A C 1
ATOM 1586 O O . ASN A 1 195 ? 5.425 11.708 0.325 1.00 85.94 195 ASN A O 1
ATOM 1590 N N . GLN A 1 196 ? 6.094 13.857 0.252 1.00 89.44 196 GLN A N 1
ATOM 1591 C CA . GLN A 1 196 ? 6.485 13.915 1.661 1.00 89.44 196 GLN A CA 1
ATOM 1592 C C . GLN A 1 196 ? 5.285 13.628 2.572 1.00 89.44 196 GLN A C 1
ATOM 1594 O O . GLN A 1 196 ? 5.389 12.832 3.507 1.00 89.44 196 GLN A O 1
ATOM 1599 N N . LYS A 1 197 ? 4.126 14.226 2.272 1.00 91.62 197 LYS A N 1
ATOM 1600 C CA . LYS A 1 197 ? 2.893 13.990 3.026 1.00 91.62 197 LYS A CA 1
ATOM 1601 C C . LYS A 1 197 ? 2.408 12.549 2.932 1.00 91.62 197 LYS A C 1
ATOM 1603 O O . LYS A 1 197 ? 1.894 12.032 3.923 1.00 91.62 197 LYS A O 1
ATOM 1608 N N . LEU A 1 198 ? 2.629 11.880 1.797 1.00 93.81 198 LEU A N 1
ATOM 1609 C CA . LEU A 1 198 ? 2.197 10.495 1.616 1.00 93.81 198 LEU A CA 1
ATOM 1610 C C . LEU A 1 198 ? 3.102 9.565 2.419 1.00 93.81 198 LEU A C 1
ATOM 1612 O O . LEU A 1 198 ? 2.618 8.648 3.077 1.00 93.81 198 LEU A O 1
ATOM 1616 N N . GLN A 1 199 ? 4.409 9.829 2.408 1.00 93.44 199 GLN A N 1
ATOM 1617 C CA . GLN A 1 199 ? 5.377 9.098 3.223 1.00 93.44 199 GLN A CA 1
ATOM 1618 C C . GLN A 1 199 ? 5.078 9.249 4.718 1.00 93.44 199 GLN A C 1
ATOM 1620 O O . GLN A 1 199 ? 5.056 8.249 5.434 1.00 93.44 199 GLN A O 1
ATOM 1625 N N . GLU A 1 200 ? 4.792 10.472 5.179 1.00 95.50 200 GLU A N 1
ATOM 1626 C CA . GLU A 1 200 ? 4.398 10.733 6.566 1.00 95.50 200 GLU A CA 1
ATOM 1627 C C . GLU A 1 200 ? 3.102 9.989 6.917 1.00 95.50 200 GLU A C 1
ATOM 1629 O O . GLU A 1 200 ? 3.065 9.244 7.895 1.00 95.50 200 GLU A O 1
ATOM 1634 N N . LEU A 1 201 ? 2.065 10.110 6.082 1.00 96.19 201 LEU A N 1
ATOM 1635 C CA . LEU A 1 201 ? 0.804 9.387 6.254 1.00 96.19 201 LEU A CA 1
ATOM 1636 C C . LEU A 1 201 ? 1.035 7.878 6.391 1.00 96.19 201 LEU A C 1
ATOM 1638 O O . LEU A 1 201 ? 0.553 7.266 7.340 1.00 96.19 201 LEU A O 1
ATOM 1642 N N . LYS A 1 202 ? 1.797 7.272 5.476 1.00 96.56 202 LYS A N 1
ATOM 1643 C CA . LYS A 1 202 ? 2.068 5.829 5.492 1.00 96.56 202 LYS A CA 1
ATOM 1644 C C . LYS A 1 202 ? 2.832 5.398 6.740 1.00 96.56 202 LYS A C 1
ATOM 1646 O O . LYS A 1 202 ? 2.483 4.380 7.328 1.00 96.56 202 LYS A O 1
ATOM 1651 N N . ALA A 1 203 ? 3.818 6.182 7.176 1.00 96.88 203 ALA A N 1
ATOM 1652 C CA . ALA A 1 203 ? 4.581 5.882 8.384 1.00 96.88 203 ALA A CA 1
ATOM 1653 C C . ALA A 1 203 ? 3.686 5.848 9.635 1.00 96.88 203 ALA A C 1
ATOM 1655 O O . ALA A 1 203 ? 3.793 4.930 10.450 1.00 96.88 203 ALA A O 1
ATOM 1656 N N . TYR A 1 204 ? 2.763 6.802 9.777 1.00 98.12 204 TYR A N 1
ATOM 1657 C CA . TYR A 1 204 ? 1.820 6.802 10.898 1.00 98.12 204 TYR A CA 1
ATOM 1658 C C . TYR A 1 204 ? 0.743 5.722 10.769 1.00 98.12 204 TYR A C 1
ATOM 1660 O O . TYR A 1 204 ? 0.397 5.097 11.772 1.00 98.12 204 TYR A O 1
ATOM 1668 N N . LEU A 1 205 ? 0.289 5.414 9.552 1.00 98.06 205 LEU A N 1
ATOM 1669 C CA . LEU A 1 205 ? -0.609 4.286 9.311 1.00 98.06 205 LEU A CA 1
ATOM 1670 C C . LEU A 1 205 ? 0.054 2.954 9.704 1.00 98.06 205 LEU A C 1
ATOM 1672 O O . LEU A 1 205 ? -0.583 2.103 10.323 1.00 98.06 205 LEU A O 1
ATOM 1676 N N . ASP A 1 206 ? 1.351 2.784 9.436 1.00 97.12 206 ASP A N 1
ATOM 1677 C CA . ASP A 1 206 ? 2.120 1.607 9.855 1.00 97.12 206 ASP A CA 1
ATOM 1678 C C . ASP A 1 206 ? 2.213 1.472 11.376 1.00 97.12 206 ASP A C 1
ATOM 1680 O O . ASP A 1 206 ? 2.060 0.364 11.912 1.00 97.12 206 ASP A O 1
ATOM 1684 N N . ILE A 1 207 ? 2.416 2.589 12.081 1.00 97.19 207 ILE A N 1
ATOM 1685 C CA . ILE A 1 207 ? 2.367 2.633 13.547 1.00 97.19 207 ILE A CA 1
ATOM 1686 C C . ILE A 1 207 ? 0.980 2.198 14.023 1.00 97.19 207 ILE A C 1
ATOM 1688 O O . ILE A 1 207 ? 0.885 1.301 14.865 1.00 97.19 207 ILE A O 1
ATOM 1692 N N . PHE A 1 208 ? -0.086 2.773 13.462 1.00 97.94 208 PHE A N 1
ATOM 1693 C CA . PHE A 1 208 ? -1.463 2.459 13.837 1.00 97.94 208 PHE A CA 1
ATOM 1694 C C . PHE A 1 208 ? -1.777 0.964 13.657 1.00 97.94 208 PHE A C 1
ATOM 1696 O O . PHE A 1 208 ? -2.209 0.295 14.601 1.00 97.94 208 PHE A O 1
ATOM 1703 N N . ILE A 1 209 ? -1.469 0.399 12.484 1.00 97.94 209 ILE A N 1
ATOM 1704 C CA . ILE A 1 209 ? -1.661 -1.028 12.172 1.00 97.94 209 ILE A CA 1
ATOM 1705 C C . ILE A 1 209 ? -0.897 -1.912 13.166 1.00 97.94 209 ILE A C 1
ATOM 1707 O O . ILE A 1 209 ? -1.444 -2.891 13.682 1.00 97.94 209 ILE A O 1
ATOM 1711 N N . SER A 1 210 ? 0.347 -1.546 13.484 1.00 96.75 210 SER A N 1
ATOM 1712 C CA . SER A 1 210 ? 1.173 -2.282 14.447 1.00 96.75 210 SER A CA 1
ATOM 1713 C C . SER A 1 210 ? 0.553 -2.271 15.848 1.00 96.75 210 SER A C 1
ATOM 1715 O O . SER A 1 210 ? 0.478 -3.313 16.502 1.00 96.75 210 SER A O 1
ATOM 1717 N N . GLN A 1 211 ? 0.042 -1.122 16.300 1.00 96.25 211 GLN A N 1
ATOM 1718 C CA . GLN A 1 211 ? -0.638 -0.996 17.593 1.00 96.25 211 GLN A CA 1
ATOM 1719 C C . GLN A 1 211 ? -1.934 -1.819 17.648 1.00 96.25 211 GLN A C 1
ATOM 1721 O O . GLN A 1 211 ? -2.213 -2.470 18.661 1.00 96.25 211 GLN A O 1
ATOM 1726 N N . ILE A 1 212 ? -2.704 -1.856 16.556 1.00 96.62 212 ILE A N 1
ATOM 1727 C CA . ILE A 1 212 ? -3.889 -2.716 16.452 1.00 96.62 212 ILE A CA 1
ATOM 1728 C C . ILE A 1 212 ? -3.494 -4.193 16.524 1.00 96.62 212 ILE A C 1
ATOM 1730 O O . ILE A 1 212 ? -4.081 -4.931 17.318 1.00 96.62 212 ILE A O 1
ATOM 1734 N N . ASN A 1 213 ? -2.466 -4.631 15.788 1.00 95.50 213 ASN A N 1
ATOM 1735 C CA . ASN A 1 213 ? -1.981 -6.016 15.849 1.00 95.50 213 ASN A CA 1
ATOM 1736 C C . ASN A 1 213 ? -1.570 -6.402 17.282 1.00 95.50 213 ASN A C 1
ATOM 1738 O O . ASN A 1 213 ? -1.970 -7.458 17.778 1.00 95.50 213 ASN A O 1
ATOM 1742 N N . VAL A 1 214 ? -0.853 -5.519 17.988 1.00 94.88 214 VAL A N 1
ATOM 1743 C CA . VAL A 1 214 ? -0.499 -5.708 19.406 1.00 94.88 214 VAL A CA 1
ATOM 1744 C C . VAL A 1 214 ? -1.748 -5.837 20.282 1.00 94.88 214 VAL A C 1
ATOM 1746 O O . VAL A 1 214 ? -1.845 -6.773 21.081 1.00 94.88 214 VAL A O 1
ATOM 1749 N N . LYS A 1 215 ? -2.749 -4.961 20.131 1.00 93.94 215 LYS A N 1
ATOM 1750 C CA . LYS A 1 215 ? -3.998 -5.069 20.904 1.00 93.94 215 LYS A CA 1
ATOM 1751 C C . LYS A 1 215 ? -4.759 -6.364 20.607 1.00 93.94 215 LYS A C 1
ATOM 1753 O O . LYS A 1 215 ? -5.261 -6.985 21.546 1.00 93.94 215 LYS A O 1
ATOM 1758 N N . LEU A 1 216 ? -4.802 -6.813 19.350 1.00 94.00 216 LEU A N 1
ATOM 1759 C CA . LEU A 1 216 ? -5.412 -8.094 18.968 1.00 94.00 216 LEU A CA 1
ATOM 1760 C C . LEU A 1 216 ? -4.713 -9.289 19.635 1.00 94.00 216 LEU A C 1
ATOM 1762 O O . LEU A 1 216 ? -5.392 -10.234 20.044 1.00 94.00 216 LEU A O 1
ATOM 1766 N N . MET A 1 217 ? -3.383 -9.242 19.790 1.00 93.12 217 MET A N 1
ATOM 1767 C CA . MET A 1 217 ? -2.620 -10.254 20.535 1.00 93.12 217 MET A CA 1
ATOM 1768 C C . MET A 1 217 ? -2.982 -10.275 22.014 1.00 93.12 217 MET A C 1
ATOM 1770 O O . MET A 1 217 ? -3.253 -11.336 22.568 1.00 93.12 217 MET A O 1
ATOM 1774 N N . ILE A 1 218 ? -3.000 -9.103 22.650 1.00 91.50 218 ILE A N 1
ATOM 1775 C CA . ILE A 1 218 ? -3.280 -8.978 24.086 1.00 91.50 218 ILE A CA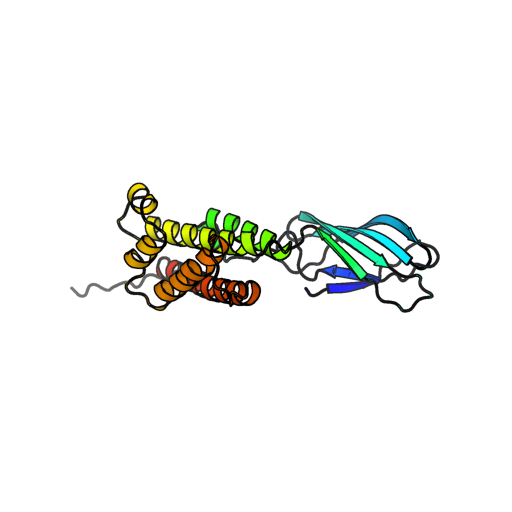 1
ATOM 1776 C C . ILE A 1 218 ? -4.698 -9.460 24.412 1.00 91.50 218 ILE A C 1
ATOM 1778 O O . ILE A 1 218 ? -4.919 -10.050 25.467 1.00 91.50 218 ILE A O 1
ATOM 1782 N N . LYS A 1 219 ? -5.659 -9.238 23.508 1.00 87.69 219 LYS A N 1
ATOM 1783 C CA . LYS A 1 219 ? -7.048 -9.693 23.662 1.00 87.69 219 LYS A CA 1
ATOM 1784 C C . LYS A 1 219 ? -7.233 -11.199 23.436 1.00 87.69 219 LYS A C 1
ATOM 1786 O O . LYS A 1 219 ? -8.237 -11.732 23.893 1.00 87.69 219 LYS A O 1
ATOM 1791 N N . ASN A 1 220 ? -6.284 -11.876 22.786 1.00 85.44 220 ASN A N 1
ATOM 1792 C CA . ASN A 1 220 ? -6.313 -13.320 22.533 1.00 85.44 220 ASN A CA 1
ATOM 1793 C C . ASN A 1 220 ? -5.005 -13.986 23.009 1.00 85.44 220 ASN A C 1
ATOM 1795 O O . ASN A 1 220 ? -4.244 -14.506 22.185 1.00 85.44 220 ASN A O 1
ATOM 1799 N N . PRO A 1 221 ? -4.695 -13.941 24.320 1.00 85.06 221 PRO A N 1
ATOM 1800 C CA . PRO A 1 221 ? -3.445 -14.485 24.822 1.00 85.06 221 PRO A CA 1
ATOM 1801 C C . PRO A 1 221 ? -3.457 -16.021 24.726 1.00 85.06 221 PRO A C 1
ATOM 1803 O O . PRO A 1 221 ? -4.471 -16.647 25.032 1.00 85.06 221 PRO A O 1
ATOM 1806 N N . PRO A 1 222 ? -2.328 -16.661 24.373 1.00 81.25 222 PRO A N 1
ATOM 1807 C CA . PRO A 1 222 ? -2.237 -18.122 24.292 1.00 81.25 222 PRO A CA 1
ATOM 1808 C C . PRO A 1 222 ? -2.238 -18.804 25.672 1.00 81.25 222 PRO A C 1
ATOM 1810 O O . PRO A 1 222 ? -2.263 -20.027 25.756 1.00 81.25 222 PRO A O 1
ATOM 1813 N N . VAL A 1 223 ? -2.172 -18.021 26.753 1.00 82.00 223 VAL A N 1
ATOM 1814 C CA . VAL A 1 223 ? -2.116 -18.496 28.137 1.00 82.00 223 VAL A CA 1
ATOM 1815 C C . VAL A 1 223 ? -3.052 -17.668 29.017 1.00 82.00 223 VAL A C 1
ATOM 1817 O O . VAL A 1 223 ? -3.043 -16.438 28.965 1.00 82.00 223 VAL A O 1
ATOM 1820 N N . SER A 1 224 ? -3.848 -18.334 29.854 1.00 77.00 224 SER A N 1
ATOM 1821 C CA . SER A 1 224 ? -4.684 -17.686 30.868 1.00 77.00 224 SER A CA 1
ATOM 1822 C C . SER A 1 224 ? -3.943 -17.614 32.203 1.00 77.00 224 SER A C 1
ATOM 1824 O O . SER A 1 224 ? -3.405 -18.613 32.684 1.00 77.00 224 SER A O 1
ATOM 1826 N N . ARG A 1 225 ? -3.943 -16.447 32.857 1.00 70.25 225 ARG A N 1
ATOM 1827 C CA . ARG A 1 225 ? -3.547 -16.368 34.270 1.00 70.25 225 ARG A CA 1
ATOM 1828 C C . ARG A 1 225 ? -4.680 -16.947 35.115 1.00 70.25 225 ARG A C 1
ATOM 1830 O O . ARG A 1 225 ? -5.732 -16.327 35.235 1.00 70.25 225 ARG A O 1
ATOM 1837 N N . ASN A 1 226 ? -4.466 -18.116 35.715 1.00 59.50 226 ASN A N 1
ATOM 1838 C CA . ASN A 1 226 ? -5.362 -18.628 36.751 1.00 59.50 226 ASN A CA 1
ATOM 1839 C C . ASN A 1 226 ? -5.233 -17.724 37.981 1.00 59.50 226 ASN A C 1
ATOM 1841 O O . ASN A 1 226 ? -4.273 -17.841 38.746 1.00 59.50 226 ASN A O 1
ATOM 1845 N N . HIS A 1 227 ? -6.182 -16.810 38.179 1.00 58.00 227 HIS A N 1
ATOM 1846 C CA . HIS A 1 227 ? -6.311 -16.127 39.459 1.00 58.00 227 HIS A CA 1
ATOM 1847 C C . HIS A 1 227 ? -6.757 -17.162 40.494 1.00 58.00 227 HIS A C 1
ATOM 1849 O O . HIS A 1 227 ? -7.916 -17.571 40.516 1.00 58.00 227 HIS A O 1
ATOM 1855 N N . LYS A 1 228 ? -5.825 -17.618 41.341 1.00 48.66 228 LYS A N 1
ATOM 1856 C CA . LYS A 1 228 ? -6.183 -18.317 42.577 1.00 48.66 228 LYS A CA 1
ATOM 1857 C C . LYS A 1 228 ? -7.010 -17.342 43.410 1.00 48.66 228 LYS A C 1
ATOM 1859 O O . LYS A 1 228 ? -6.476 -16.371 43.937 1.00 48.66 228 LYS A O 1
ATOM 1864 N N . SER A 1 229 ? -8.314 -17.583 43.488 1.00 47.09 229 SER A N 1
ATOM 1865 C CA . SER A 1 229 ? -9.175 -16.970 44.489 1.00 47.09 229 SER A CA 1
ATOM 1866 C C . SER A 1 229 ? -8.672 -17.428 45.857 1.00 47.09 229 SER A C 1
ATOM 1868 O O . SER A 1 229 ? -8.882 -18.585 46.230 1.00 47.09 229 SER A O 1
ATOM 1870 N N . ASN A 1 230 ? -7.967 -16.559 46.579 1.00 46.28 230 ASN A N 1
ATOM 1871 C CA . ASN A 1 230 ? -7.771 -16.765 48.007 1.00 46.28 230 ASN A CA 1
ATOM 1872 C C . ASN A 1 230 ? -9.156 -16.644 48.653 1.00 46.28 230 ASN A C 1
ATOM 1874 O O . ASN A 1 230 ? -9.745 -15.564 48.650 1.00 46.28 230 ASN A O 1
ATOM 1878 N N . LYS A 1 231 ? -9.691 -17.793 49.077 1.00 45.25 231 LYS A N 1
ATOM 1879 C CA . LYS A 1 231 ? -10.778 -17.874 50.053 1.00 45.25 231 LYS A CA 1
ATOM 1880 C C . LYS A 1 231 ? -10.283 -17.388 51.407 1.00 45.25 231 LYS A C 1
ATOM 1882 O O . LYS A 1 231 ? -9.086 -17.621 51.691 1.00 45.25 231 LYS A O 1
#

Organism: NCBI:txid679196

Foldseek 3Di:
DDWDWDFDQDPDPQCRRKIDTDDQADFVARHGFDWDKDWPDWDDDVFWIWTKMWTQGPVPRDIKIWIKIIGGPVDPDHIGTPAIPPQGSFDDDDPLLCVQQVVLSVLLSVLVSCVSVVVLLSNLLSLLVSLLSSLLSCCCVPHPDHNVVSVPDDLLRSLCPPCVPPCQQSVLNVLSNVLSVQSVDPDHDPPDDSVVSSVSNVVSSVSNSVVSVVVSCVVPDPDDDPPPPDD

Secondary structure (DSSP, 8-state):
--EEEEE---SSTT-TT-EEEEESB-TTTSSBP--EEEEEEEEEETTEEEEEEEEEETTTTEEEEEEEEE--TT--PPPEEEEEESS--PPPPPHHHHHH-HHHHHHHHHHHHHHHTT-HHHHHHHHHHHHHHHHHHHHHHHSS--HHHHHHS-HHHHHHHHSTT-HHHHHHHHHHHHHHHHHH-SS--TT--HHHHHHHHHHHHHHHHHHHHHHHHHHS-SS--------

Radius of gyration: 23.7 Å; Cα contacts (8 Å, |Δi|>4): 353; chains: 1; bounding box: 54×48×85 Å

Nearest PDB structures (foldseek):
  2hsb-assembly1_A  TM=6.799E-01  e=2.497E-02  Archaeoglobus fulgidus
  7o3v-assembly1_I  TM=3.111E-01  e=5.324E-01  Escherichia coli
  8rtd-assembly1_H  TM=2.960E-01  e=1.810E+00  Escherichia coli
  7o3v-assembly1_H  TM=2.960E-01  e=4.661E+00  Escherichia coli

Mean predicted aligned error: 10.56 Å

pLDDT: mean 87.83, std 10.68, range [45.25, 98.5]